Protein AF-A0A254T3F3-F1 (afdb_monomer_lite)

Radius of gyration: 30.44 Å; chains: 1; bounding box: 65×55×84 Å

Structure (mmCIF, N/CA/C/O backbone):
data_AF-A0A254T3F3-F1
#
_entry.id   AF-A0A254T3F3-F1
#
loop_
_atom_site.group_PDB
_atom_site.id
_atom_site.type_symbol
_atom_site.label_atom_id
_atom_site.label_alt_id
_atom_site.label_comp_id
_atom_site.label_asym_id
_atom_site.label_entity_id
_atom_site.label_seq_id
_atom_site.pdbx_PDB_ins_code
_atom_site.Cartn_x
_atom_site.Cartn_y
_atom_site.Cartn_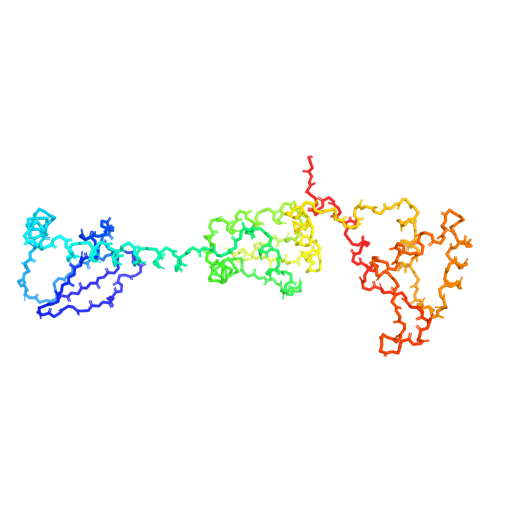z
_atom_site.occupancy
_atom_site.B_iso_or_equiv
_atom_site.auth_seq_id
_atom_site.auth_comp_id
_atom_site.auth_asym_id
_atom_site.auth_atom_id
_atom_site.pdbx_PDB_model_num
ATOM 1 N N . MET A 1 1 ? -20.650 -6.042 45.277 1.00 60.31 1 MET A N 1
ATOM 2 C CA . MET A 1 1 ? -21.397 -5.973 43.997 1.00 60.31 1 MET A CA 1
ATOM 3 C C . MET A 1 1 ? -20.461 -6.358 42.860 1.00 60.31 1 MET A C 1
ATOM 5 O O . MET A 1 1 ? -19.252 -6.240 43.039 1.00 60.31 1 MET A O 1
ATOM 9 N N . ILE A 1 2 ? -20.975 -6.846 41.736 1.00 65.94 2 ILE A N 1
ATOM 10 C CA . ILE A 1 2 ? -20.180 -7.291 40.587 1.00 65.94 2 ILE A CA 1
ATOM 11 C C . ILE A 1 2 ? -20.700 -6.617 39.316 1.00 65.94 2 ILE A C 1
ATOM 13 O O . ILE A 1 2 ? -21.910 -6.600 39.094 1.00 65.94 2 ILE A O 1
ATOM 17 N N . ALA A 1 3 ? -19.793 -6.103 38.486 1.00 62.38 3 ALA A N 1
ATOM 18 C CA . ALA A 1 3 ? -20.101 -5.579 37.161 1.00 62.38 3 ALA A CA 1
ATOM 19 C C . ALA A 1 3 ? -19.763 -6.608 36.071 1.00 62.38 3 ALA A C 1
ATOM 21 O O . ALA A 1 3 ? -18.679 -7.202 36.086 1.00 62.38 3 ALA A O 1
ATOM 22 N N . ARG A 1 4 ? -20.690 -6.818 35.135 1.00 62.22 4 ARG A N 1
ATOM 23 C CA . ARG A 1 4 ? -20.554 -7.729 33.988 1.00 62.22 4 ARG A CA 1
ATOM 24 C C . ARG A 1 4 ? -20.664 -6.960 32.677 1.00 62.22 4 ARG A C 1
ATOM 26 O O . ARG A 1 4 ? -21.336 -5.933 32.626 1.00 62.22 4 ARG A O 1
ATOM 33 N N . GLU A 1 5 ? -20.026 -7.445 31.617 1.00 55.41 5 GLU A N 1
ATOM 34 C CA . GLU A 1 5 ? -20.263 -6.910 30.271 1.00 55.41 5 GLU A CA 1
ATOM 35 C C . GLU A 1 5 ? -21.695 -7.215 29.808 1.00 55.41 5 GLU A C 1
ATOM 37 O O . GLU A 1 5 ? -22.232 -8.297 30.058 1.00 55.41 5 GLU A O 1
ATOM 42 N N . VAL A 1 6 ? -22.309 -6.254 29.114 1.00 57.75 6 VAL A N 1
ATOM 43 C CA . VAL A 1 6 ? -23.671 -6.382 28.563 1.00 57.75 6 VAL A CA 1
ATOM 44 C C . VAL A 1 6 ? -23.706 -7.348 27.367 1.00 57.75 6 VAL A C 1
ATOM 46 O O . VAL A 1 6 ? -24.753 -7.897 27.038 1.00 57.75 6 VAL A O 1
ATOM 49 N N . THR A 1 7 ? -22.557 -7.599 26.729 1.00 49.69 7 THR A N 1
ATOM 50 C CA . THR A 1 7 ? -22.423 -8.558 25.623 1.00 49.69 7 THR A CA 1
ATOM 51 C C . THR A 1 7 ? -21.757 -9.854 26.102 1.00 49.69 7 THR A C 1
ATOM 53 O O . THR A 1 7 ? -20.835 -9.801 26.914 1.00 49.69 7 THR A O 1
ATOM 56 N N . PRO A 1 8 ? -22.226 -11.034 25.653 1.00 44.38 8 PRO A N 1
ATOM 57 C CA . PRO A 1 8 ? -21.634 -12.309 26.039 1.00 44.38 8 PRO A CA 1
ATOM 58 C C . PRO A 1 8 ? -20.203 -12.446 25.483 1.00 44.38 8 PRO A C 1
ATOM 60 O O . PRO A 1 8 ? -19.942 -11.986 24.370 1.00 44.38 8 PRO A O 1
ATOM 63 N N . PRO A 1 9 ? -19.283 -13.124 26.194 1.00 49.44 9 PRO A N 1
ATOM 64 C CA . PRO A 1 9 ? -19.490 -13.890 27.419 1.00 49.44 9 PRO A CA 1
ATOM 65 C C . PRO A 1 9 ? -19.481 -12.944 28.623 1.00 49.44 9 PRO A C 1
ATOM 67 O O . PRO A 1 9 ? -18.512 -12.218 28.788 1.00 49.44 9 PRO A O 1
ATOM 70 N N . HIS A 1 10 ? -20.535 -12.950 29.450 1.00 63.22 10 HIS A N 1
ATOM 71 C CA . HIS A 1 10 ? -20.742 -12.048 30.599 1.00 63.22 10 HIS A CA 1
ATOM 72 C C . HIS A 1 10 ? -19.657 -12.194 31.683 1.00 63.22 10 HIS A C 1
ATOM 74 O O . HIS A 1 10 ? -19.899 -12.688 32.788 1.00 63.22 10 HIS A O 1
ATOM 80 N N . SER A 1 11 ? -18.436 -11.800 31.349 1.00 69.69 11 SER A N 1
ATOM 81 C CA . SER A 1 11 ? -17.268 -11.900 32.194 1.00 69.69 11 SER A CA 1
ATOM 82 C C . SER A 1 11 ? -17.378 -10.858 33.297 1.00 69.69 11 SER A C 1
ATOM 84 O O . SER A 1 11 ? -17.890 -9.750 33.107 1.00 69.69 11 SER A O 1
ATOM 86 N N . VAL A 1 12 ? -16.961 -11.247 34.498 1.00 69.69 12 VAL A N 1
ATOM 87 C CA . VAL A 1 12 ? -16.885 -10.325 35.625 1.00 69.69 12 VAL A CA 1
ATOM 88 C C . VAL A 1 12 ? -15.704 -9.397 35.380 1.00 69.69 12 VAL A C 1
ATOM 90 O O . VAL A 1 12 ? -14.559 -9.834 35.447 1.00 69.69 12 VAL A O 1
ATOM 93 N N . VAL A 1 13 ? -15.989 -8.125 35.103 1.00 70.25 13 VAL A N 1
ATOM 94 C CA . VAL A 1 13 ? -14.955 -7.135 34.771 1.00 70.25 13 VAL A CA 1
ATOM 95 C C . VAL A 1 13 ? -14.326 -6.575 36.043 1.00 70.25 13 VAL A C 1
ATOM 97 O O . VAL A 1 13 ? -13.111 -6.421 36.125 1.00 70.25 13 VAL A O 1
ATOM 100 N N . PHE A 1 14 ? -15.140 -6.285 37.063 1.00 77.56 14 PHE A N 1
ATOM 101 C CA . PHE A 1 14 ? -14.657 -5.794 38.354 1.00 77.56 14 PHE A CA 1
ATOM 102 C C . PHE A 1 14 ? -15.658 -6.034 39.494 1.00 77.56 14 PHE A C 1
ATOM 104 O O . PHE A 1 14 ? -16.870 -6.160 39.294 1.00 77.56 14 PHE A O 1
ATOM 111 N N . THR A 1 15 ? -15.133 -6.084 40.720 1.00 82.00 15 THR A N 1
ATOM 112 C CA . THR A 1 15 ? -15.902 -6.212 41.966 1.00 82.00 15 THR A CA 1
ATOM 113 C C . THR A 1 15 ? -15.888 -4.900 42.738 1.00 82.00 15 THR A C 1
ATOM 115 O O . THR A 1 15 ? -14.813 -4.375 43.010 1.00 82.00 15 THR A O 1
ATOM 118 N N . MET A 1 16 ? -17.060 -4.421 43.148 1.00 83.38 16 MET A N 1
ATOM 119 C CA . MET A 1 16 ? -17.214 -3.174 43.901 1.00 83.38 16 MET A CA 1
ATOM 120 C C . MET A 1 16 ? -17.305 -3.427 45.408 1.00 83.38 16 MET A C 1
ATOM 122 O O . MET A 1 16 ? -18.016 -4.347 45.850 1.00 83.38 16 MET A O 1
ATOM 126 N N . ARG A 1 17 ? -16.639 -2.564 46.174 1.00 86.19 17 ARG A N 1
ATOM 127 C CA . ARG A 1 17 ? -16.590 -2.499 47.639 1.00 86.19 17 ARG A CA 1
ATOM 128 C C . ARG A 1 17 ? -17.397 -1.298 48.166 1.00 86.19 17 ARG A C 1
ATOM 130 O O . ARG A 1 17 ? -17.736 -0.396 47.400 1.00 86.19 17 ARG A O 1
ATOM 137 N N . PRO A 1 18 ? -17.743 -1.272 49.468 1.00 84.75 18 PRO A N 1
ATOM 138 C CA . PRO A 1 18 ? -18.375 -0.103 50.076 1.00 84.75 18 PRO A CA 1
ATOM 139 C C . PRO A 1 18 ? -17.527 1.161 49.873 1.00 84.75 18 PRO A C 1
ATOM 141 O O . PRO A 1 18 ? -16.336 1.148 50.169 1.00 84.75 18 PRO A O 1
ATOM 144 N N . GLY A 1 19 ? -18.150 2.235 49.380 1.00 83.50 19 GLY A N 1
ATOM 145 C CA . GLY A 1 19 ? -17.484 3.503 49.051 1.00 83.50 19 GLY A CA 1
ATOM 146 C C . GLY A 1 19 ? -17.137 3.678 47.568 1.00 83.50 19 GLY A C 1
ATOM 147 O O . GLY A 1 19 ? -16.876 4.802 47.147 1.00 83.50 19 GLY A O 1
ATOM 148 N N . ASP A 1 20 ? -17.197 2.613 46.765 1.00 83.88 20 ASP A N 1
ATOM 149 C CA . ASP A 1 20 ? -16.928 2.711 45.330 1.00 83.88 20 ASP A CA 1
ATOM 150 C C . ASP A 1 20 ? -18.069 3.429 44.596 1.00 83.88 20 ASP A C 1
ATOM 152 O O . ASP A 1 20 ? -19.248 3.099 44.749 1.00 83.88 20 ASP A O 1
ATOM 156 N N . LEU A 1 21 ? -17.700 4.386 43.745 1.00 84.25 21 LEU A N 1
ATOM 157 C CA . LEU A 1 21 ? -18.615 5.082 42.845 1.00 84.25 21 LEU A CA 1
ATOM 158 C C . LEU A 1 21 ? -18.584 4.426 41.468 1.00 84.25 21 LEU A C 1
ATOM 160 O O . LEU A 1 21 ? -17.516 4.175 40.910 1.00 84.25 21 LEU A O 1
ATOM 164 N N . VAL A 1 22 ? -19.757 4.190 40.887 1.00 82.25 22 VAL A N 1
ATOM 165 C CA . VAL A 1 22 ? -19.887 3.565 39.569 1.00 82.25 22 VAL A CA 1
ATOM 166 C C . VAL A 1 22 ? -20.862 4.347 38.708 1.00 82.25 22 VAL A C 1
ATOM 168 O O . VAL A 1 22 ? -21.846 4.886 39.198 1.00 82.25 22 VAL A O 1
ATOM 171 N N . GLY A 1 23 ? -20.549 4.446 37.414 1.00 76.44 23 GLY A N 1
ATOM 172 C CA . GLY A 1 23 ? -21.351 5.214 36.460 1.00 76.44 23 GLY A CA 1
ATOM 173 C C . GLY A 1 23 ? -21.065 6.715 36.459 1.00 76.44 23 GLY A C 1
ATOM 174 O O . GLY A 1 23 ? -21.774 7.454 35.793 1.00 76.44 23 GLY A O 1
ATOM 175 N N . VAL A 1 24 ? -19.999 7.174 37.125 1.00 79.06 24 VAL A N 1
ATOM 176 C CA . VAL A 1 24 ? -19.633 8.602 37.181 1.00 79.06 24 VAL A CA 1
ATOM 177 C C . VAL A 1 24 ? -19.431 9.198 35.783 1.00 79.06 24 VAL A C 1
ATOM 179 O O . VAL A 1 24 ? -19.925 10.283 35.503 1.00 79.06 24 VAL A O 1
ATOM 182 N N . ALA A 1 25 ? -18.766 8.468 34.881 1.00 72.31 25 ALA A N 1
ATOM 183 C CA . ALA A 1 25 ? -18.598 8.897 33.490 1.00 72.31 25 ALA A CA 1
ATOM 184 C C . ALA A 1 25 ? -19.921 8.885 32.704 1.00 72.31 25 ALA A C 1
ATOM 186 O O . ALA A 1 25 ? -20.152 9.772 31.891 1.00 72.31 25 ALA A O 1
ATOM 187 N N . ALA A 1 26 ? -20.813 7.926 32.976 1.00 75.56 26 ALA A N 1
ATOM 188 C CA . ALA A 1 26 ? -22.134 7.898 32.351 1.00 75.56 26 ALA A CA 1
ATOM 189 C C . ALA A 1 26 ? -22.965 9.123 32.759 1.00 75.56 26 ALA A C 1
ATOM 191 O O . ALA A 1 26 ? -23.618 9.735 31.922 1.00 75.56 26 ALA A O 1
ATOM 192 N N . LEU A 1 27 ? -22.857 9.527 34.026 1.00 76.62 27 LEU A N 1
ATOM 193 C CA . LEU A 1 27 ? -23.575 10.666 34.585 1.00 76.62 27 LEU A CA 1
ATOM 194 C C . LEU A 1 27 ? -22.984 12.017 34.133 1.00 76.62 27 LEU A C 1
ATOM 196 O O . LEU A 1 27 ? -23.722 12.902 33.714 1.00 76.62 27 LEU A O 1
ATOM 200 N N . LEU A 1 28 ? -21.655 12.186 34.182 1.00 74.94 28 LEU A N 1
ATOM 201 C CA . LEU A 1 28 ? -20.983 13.449 33.829 1.00 74.94 28 LEU A CA 1
ATOM 202 C C . LEU A 1 28 ? -20.830 13.665 32.321 1.00 74.94 28 LEU A C 1
ATOM 204 O O . LEU A 1 28 ? -20.921 14.798 31.852 1.00 74.94 28 LEU A O 1
ATOM 208 N N . GLU A 1 29 ? -20.566 12.599 31.567 1.00 71.56 29 GLU A N 1
ATOM 209 C CA . GLU A 1 29 ? -20.220 12.672 30.1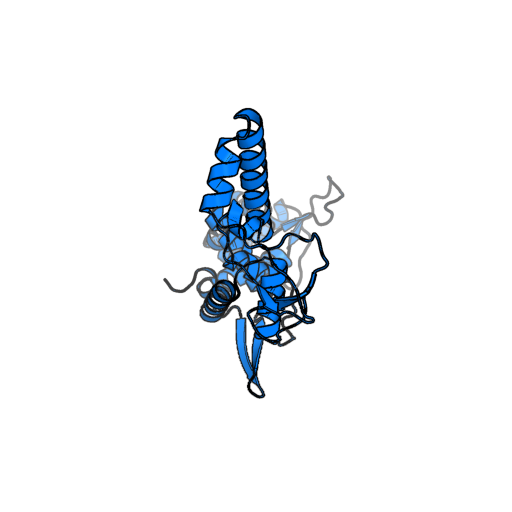40 1.00 71.56 29 GLU A CA 1
ATOM 210 C C . GLU A 1 29 ? -21.384 12.240 29.236 1.00 71.56 29 GLU A C 1
ATOM 212 O O . GLU A 1 29 ? -21.242 12.247 28.014 1.00 71.56 29 GLU A O 1
ATOM 217 N N . ARG A 1 30 ? -22.537 11.878 29.827 1.00 71.31 30 ARG A N 1
ATOM 218 C CA . ARG A 1 30 ? -23.717 11.319 29.140 1.00 71.31 30 ARG A CA 1
ATOM 219 C C . ARG A 1 30 ? -23.379 10.102 28.271 1.00 71.31 30 ARG A C 1
ATOM 221 O O . ARG A 1 30 ? -23.981 9.875 27.223 1.00 71.31 30 ARG A O 1
ATOM 228 N N . GLU A 1 31 ? -22.388 9.321 28.695 1.00 71.25 31 GLU A N 1
ATOM 229 C CA . GLU A 1 31 ? -22.042 8.059 28.046 1.00 71.25 31 GLU A CA 1
ATOM 230 C C . GLU A 1 31 ? -23.046 6.961 28.450 1.00 71.25 31 GLU A C 1
ATOM 232 O O . GLU A 1 31 ? -23.437 6.883 29.616 1.00 71.25 31 GLU A O 1
ATOM 237 N N . PRO A 1 32 ? -23.446 6.059 27.536 1.00 74.75 32 PRO A N 1
ATOM 238 C CA . PRO A 1 32 ? -24.265 4.913 27.909 1.00 74.75 32 PRO A CA 1
ATOM 239 C C . PRO A 1 32 ? -23.509 4.026 28.904 1.00 74.75 32 PRO A C 1
ATOM 241 O O . PRO A 1 32 ? -22.324 3.723 28.723 1.00 74.75 32 PRO A O 1
ATOM 244 N N . PHE A 1 33 ? -24.196 3.595 29.961 1.00 78.00 33 PHE A N 1
ATOM 245 C CA . PHE A 1 33 ? -23.608 2.726 30.973 1.00 78.00 33 PHE A CA 1
ATOM 246 C C . PHE A 1 33 ? -23.333 1.334 30.380 1.00 78.00 33 PHE A C 1
ATOM 248 O O . PHE A 1 33 ? -24.237 0.660 29.895 1.00 78.00 33 PHE A O 1
ATOM 255 N N . LYS A 1 34 ? -22.060 0.923 30.373 1.00 71.69 34 LYS A N 1
ATOM 256 C CA . LYS A 1 34 ? -21.562 -0.228 29.590 1.00 71.69 34 LYS A CA 1
ATOM 257 C C . LYS A 1 34 ? -21.656 -1.581 30.293 1.00 71.69 34 LYS A C 1
ATOM 259 O O . LYS A 1 34 ? -21.296 -2.593 29.697 1.00 71.69 34 LYS A O 1
ATOM 264 N N . TYR A 1 35 ? -22.070 -1.595 31.554 1.00 79.69 35 TYR A N 1
ATOM 265 C CA . TYR A 1 35 ? -22.010 -2.778 32.402 1.00 79.69 35 TYR A CA 1
ATOM 266 C C . TYR A 1 35 ? -23.379 -3.105 32.981 1.00 79.69 35 TYR A C 1
ATOM 268 O O . TYR A 1 35 ? -24.199 -2.223 33.209 1.00 79.69 35 TYR A O 1
ATOM 276 N N . GLU A 1 36 ? -23.604 -4.374 33.273 1.00 80.69 36 GLU A N 1
ATOM 277 C CA . GLU A 1 36 ? -24.722 -4.822 34.090 1.00 80.69 36 GLU A CA 1
ATOM 278 C C . GLU A 1 36 ? -24.239 -5.002 35.533 1.00 80.69 36 GLU A C 1
ATOM 280 O O . GLU A 1 36 ? -23.215 -5.647 35.783 1.00 80.69 36 GLU A O 1
ATOM 285 N N . LEU A 1 37 ? -24.949 -4.410 36.496 1.00 82.56 37 LEU A N 1
ATOM 286 C CA . LEU A 1 37 ? -24.605 -4.504 37.915 1.00 82.56 37 LEU A CA 1
ATOM 287 C C . LEU A 1 37 ? -25.441 -5.587 38.586 1.00 82.56 37 LEU A C 1
ATOM 289 O O . LEU A 1 37 ? -26.666 -5.542 38.572 1.00 82.56 37 LEU A O 1
ATOM 293 N N . SER A 1 38 ? -24.765 -6.535 39.228 1.00 81.56 38 SER A N 1
ATOM 294 C CA . SER A 1 38 ? -25.396 -7.606 39.996 1.00 81.56 38 SER A CA 1
ATOM 295 C C . SER A 1 38 ? -24.900 -7.599 41.441 1.00 81.56 38 SER A C 1
ATOM 297 O O . SER A 1 38 ? -23.700 -7.500 41.728 1.00 81.56 38 SER A O 1
ATOM 299 N N . ALA A 1 39 ? -25.826 -7.685 42.393 1.00 82.62 39 ALA A N 1
ATOM 300 C CA . ALA A 1 39 ? -25.481 -7.821 43.801 1.00 82.62 39 ALA A CA 1
ATOM 301 C C . ALA A 1 39 ? -25.048 -9.268 44.078 1.00 82.62 39 ALA A C 1
ATOM 303 O O . ALA A 1 39 ? -25.826 -10.201 43.926 1.00 82.62 39 ALA A O 1
ATOM 304 N N . SER A 1 40 ? -23.791 -9.463 44.479 1.00 83.19 40 SER A N 1
ATOM 305 C CA . SER A 1 40 ? -23.271 -10.778 44.881 1.00 83.19 40 SER A CA 1
ATOM 306 C C . SER A 1 40 ? -23.556 -11.134 46.341 1.00 83.19 40 SER A C 1
ATOM 308 O O . SER A 1 40 ? -23.379 -12.279 46.740 1.00 83.19 40 SER A O 1
ATOM 310 N N . LYS A 1 41 ? -23.934 -10.137 47.141 1.00 84.31 41 LYS A N 1
ATOM 311 C CA . LYS A 1 41 ? -24.304 -10.211 48.557 1.00 84.31 41 LYS A CA 1
ATOM 312 C C . LYS A 1 41 ? -25.331 -9.114 48.821 1.00 84.31 41 LYS A C 1
ATOM 314 O O . LYS A 1 41 ? -25.342 -8.128 48.074 1.00 84.31 41 LYS A O 1
ATOM 319 N N . ASP A 1 42 ? -26.096 -9.232 49.900 1.00 86.31 42 ASP A N 1
ATOM 320 C CA . ASP A 1 42 ? -26.978 -8.157 50.362 1.00 86.31 42 ASP A CA 1
ATOM 321 C C . ASP A 1 42 ? -26.194 -6.846 50.463 1.00 86.31 42 ASP A C 1
ATOM 323 O O . ASP A 1 42 ? -25.158 -6.753 51.124 1.00 86.31 42 ASP A O 1
ATOM 327 N N . SER A 1 43 ? -26.638 -5.853 49.696 1.00 84.75 43 SER A N 1
ATOM 328 C CA . SER A 1 43 ? -25.917 -4.602 49.472 1.00 84.75 43 SER A CA 1
ATOM 329 C C . SER A 1 43 ? -26.897 -3.439 49.517 1.00 84.75 43 SER A C 1
ATOM 331 O O . SER A 1 43 ? -27.973 -3.506 48.929 1.00 84.75 43 SER A O 1
ATOM 333 N N . LYS A 1 44 ? -26.500 -2.343 50.170 1.00 86.19 44 LYS A N 1
ATOM 334 C CA . LYS A 1 44 ? -27.233 -1.075 50.141 1.00 86.19 44 LYS A CA 1
ATOM 335 C C . LYS A 1 44 ? -26.599 -0.157 49.101 1.00 86.19 44 LYS A C 1
ATOM 337 O O . LYS A 1 44 ? -25.388 0.052 49.128 1.00 86.19 44 LYS A O 1
ATOM 342 N N . ILE A 1 45 ? -27.413 0.367 48.191 1.00 85.00 45 ILE A N 1
ATOM 343 C CA . ILE A 1 45 ? -26.969 1.223 47.087 1.00 85.00 45 ILE A CA 1
ATOM 344 C C . ILE A 1 45 ? -27.618 2.594 47.259 1.00 85.00 45 ILE A C 1
ATOM 346 O O . ILE A 1 45 ? -28.824 2.682 47.485 1.00 85.00 45 ILE A O 1
ATOM 350 N N . THR A 1 46 ? -26.819 3.653 47.144 1.00 85.94 46 THR A N 1
ATOM 351 C CA . THR A 1 46 ? -27.318 5.028 47.059 1.00 85.94 46 THR A CA 1
ATOM 352 C C . THR A 1 46 ? -27.267 5.453 45.602 1.00 85.94 46 THR A C 1
ATOM 354 O O . THR A 1 46 ? -26.189 5.504 45.012 1.00 85.94 46 THR A O 1
ATOM 357 N N . LEU A 1 47 ? -28.430 5.725 45.013 1.00 84.19 47 LEU A N 1
ATOM 358 C CA . LEU A 1 47 ? -28.530 6.154 43.624 1.00 84.19 47 LEU A CA 1
ATOM 359 C C . LEU A 1 47 ? -28.412 7.678 43.548 1.00 84.19 47 LEU A C 1
ATOM 361 O O . LEU A 1 47 ? -29.183 8.394 44.184 1.00 84.19 47 LEU A O 1
ATOM 365 N N . VAL A 1 48 ? -27.448 8.163 42.769 1.00 83.31 48 VAL A N 1
ATOM 366 C CA . VAL A 1 48 ? -27.291 9.588 42.464 1.00 83.31 48 VAL A CA 1
ATOM 367 C C . VAL A 1 48 ? -27.870 9.827 41.074 1.00 83.31 48 VAL A C 1
ATOM 369 O O . VAL A 1 48 ? -27.347 9.306 40.091 1.00 83.31 48 VAL A O 1
ATOM 372 N N . THR A 1 49 ? -28.974 10.570 41.000 1.00 83.69 49 THR A N 1
ATOM 373 C CA . THR A 1 49 ? -29.620 10.943 39.733 1.00 83.69 49 THR A CA 1
ATOM 374 C C . THR A 1 49 ? -28.938 12.149 39.089 1.00 83.69 49 THR A C 1
ATOM 376 O O . THR A 1 49 ? -28.211 12.896 39.749 1.00 83.69 49 THR A O 1
ATOM 379 N N . GLU A 1 50 ? -29.214 12.375 37.801 1.00 80.44 50 GLU A N 1
ATOM 380 C CA . GLU A 1 50 ? -28.752 13.569 37.079 1.00 80.44 50 GLU A CA 1
ATOM 381 C C . GLU A 1 50 ? -29.209 14.859 37.771 1.00 80.44 50 GLU A C 1
ATOM 383 O O . GLU A 1 50 ? -28.406 15.763 37.980 1.00 80.44 50 GLU A O 1
ATOM 388 N N . GLU A 1 51 ? -30.463 14.910 38.222 1.00 81.75 51 GLU A N 1
ATOM 389 C CA . GLU A 1 51 ? -31.043 16.065 38.919 1.00 81.75 51 GLU A CA 1
ATOM 390 C C . GLU A 1 51 ? -30.309 16.389 40.229 1.00 81.75 51 GLU A C 1
ATOM 392 O O . GLU A 1 51 ? -30.015 17.551 40.523 1.00 81.75 51 GLU A O 1
ATOM 397 N N . CYS A 1 52 ? -29.978 15.353 41.009 1.00 82.19 52 CYS A N 1
ATOM 398 C CA . CYS A 1 52 ? -29.225 15.499 42.250 1.00 82.19 52 CYS A CA 1
ATOM 399 C C . CYS A 1 52 ? -27.811 16.021 41.965 1.00 82.19 52 CYS A C 1
ATOM 401 O O . CYS A 1 52 ? -27.351 16.961 42.614 1.00 82.19 52 CYS A O 1
ATOM 403 N N . MET A 1 53 ? -27.152 15.481 40.938 1.00 81.50 53 MET A N 1
ATOM 404 C CA . MET A 1 53 ? -25.824 15.936 40.539 1.00 81.50 53 MET A CA 1
ATOM 405 C C . MET A 1 53 ? -25.840 17.377 40.016 1.00 81.50 53 MET A C 1
ATOM 407 O O . MET A 1 53 ? -24.984 18.168 40.400 1.00 81.50 53 MET A O 1
ATOM 411 N N . GLU A 1 54 ? -26.813 17.761 39.187 1.00 79.62 54 GLU A N 1
ATOM 412 C CA . GLU A 1 54 ? -26.945 19.141 38.708 1.00 79.62 54 GLU A CA 1
ATOM 413 C C . GLU A 1 54 ? -27.187 20.132 39.851 1.00 79.62 54 GLU A C 1
ATOM 415 O O . GLU A 1 54 ? -26.655 21.245 39.824 1.00 79.62 54 GLU A O 1
ATOM 420 N N . SER A 1 55 ? -27.967 19.741 40.864 1.00 82.44 55 SER A N 1
ATOM 421 C CA . SER A 1 55 ? -28.197 20.555 42.060 1.00 82.44 55 SER A CA 1
ATOM 422 C C . SER A 1 55 ? -26.906 20.792 42.847 1.00 82.44 55 SER A C 1
ATOM 424 O O . SER A 1 55 ? -26.611 21.933 43.209 1.00 82.44 55 SER A O 1
ATOM 426 N N . GLU A 1 56 ? -26.095 19.751 43.044 1.00 80.69 56 GLU A N 1
ATOM 427 C CA . GLU A 1 56 ? -24.811 19.878 43.740 1.00 80.69 56 GLU A CA 1
ATOM 428 C C . GLU A 1 56 ? -23.770 20.635 42.901 1.00 80.69 56 GLU A C 1
ATOM 430 O O . GLU A 1 56 ? -23.041 21.476 43.426 1.00 80.69 56 GLU A O 1
ATOM 435 N N . LEU A 1 57 ? -23.750 20.448 41.577 1.00 77.75 57 LEU A N 1
ATOM 436 C CA . LEU A 1 57 ? -22.873 21.201 40.673 1.00 77.75 57 LEU A CA 1
ATOM 437 C C . LEU A 1 57 ? -23.185 22.707 40.675 1.00 77.75 57 LEU A C 1
ATOM 439 O O . LEU A 1 57 ? -22.263 23.513 40.548 1.00 77.75 57 LEU A O 1
ATOM 443 N N . LYS A 1 58 ? -24.452 23.106 40.862 1.00 80.69 58 LYS A N 1
ATOM 444 C CA . LYS A 1 58 ? -24.857 24.521 40.999 1.00 80.69 58 LYS A CA 1
ATOM 445 C C . LYS A 1 58 ? -24.346 25.173 42.287 1.00 80.69 58 LYS A C 1
ATOM 447 O O . LYS A 1 58 ? -24.252 26.396 42.339 1.00 80.69 58 LYS A O 1
ATOM 452 N N . ARG A 1 59 ? -24.021 24.379 43.312 1.00 84.94 59 ARG A N 1
ATOM 453 C CA . ARG A 1 59 ? -23.455 24.862 44.584 1.00 84.94 59 ARG A CA 1
ATOM 454 C C . ARG A 1 59 ? -21.938 25.031 44.531 1.00 84.94 59 ARG A C 1
ATOM 456 O O . ARG A 1 59 ? -21.370 25.664 45.418 1.00 84.94 59 ARG A O 1
ATOM 463 N N . LEU A 1 60 ? -21.275 24.486 43.510 1.00 84.12 60 LEU A N 1
ATOM 464 C CA . LEU A 1 60 ? -19.832 24.618 43.347 1.00 84.12 60 LEU A CA 1
ATOM 465 C C . LEU A 1 60 ? -19.449 26.014 42.829 1.00 84.12 60 LEU A C 1
ATOM 467 O O . LEU A 1 60 ? -20.146 26.580 41.983 1.00 84.12 60 LEU A O 1
ATOM 471 N N . PRO A 1 61 ? -18.294 26.555 43.252 1.00 89.81 61 PRO A N 1
ATOM 472 C CA . PRO A 1 61 ? -17.729 27.751 42.643 1.00 89.81 61 PRO A CA 1
ATOM 473 C C . PRO A 1 61 ? -17.526 27.583 41.130 1.00 89.81 61 PRO A C 1
ATOM 475 O O . PRO A 1 61 ? -17.045 26.546 40.665 1.00 89.81 61 PRO A O 1
ATOM 478 N N . LEU A 1 62 ? -17.814 28.640 40.361 1.00 83.69 62 LEU A N 1
ATOM 479 C CA . LEU A 1 62 ? -17.739 28.637 38.890 1.00 83.69 62 LEU A CA 1
ATOM 480 C C . LEU A 1 62 ? -16.382 28.158 38.345 1.00 83.69 62 LEU A C 1
ATOM 482 O O . LEU A 1 62 ? -16.338 27.453 37.338 1.00 83.69 62 LEU A O 1
ATOM 486 N N . TRP A 1 63 ? -15.277 28.502 39.014 1.00 85.88 63 TRP A N 1
ATOM 487 C CA . TRP A 1 63 ? -13.932 28.092 38.598 1.00 85.88 63 TRP A CA 1
ATOM 488 C C . TRP A 1 63 ? -13.724 26.571 38.698 1.00 85.88 63 TRP A C 1
ATOM 490 O O . TRP A 1 63 ? -13.091 25.979 37.825 1.00 85.88 63 TRP A O 1
ATOM 500 N N . LEU A 1 64 ? -14.297 25.919 39.715 1.00 81.62 64 LEU A N 1
ATOM 501 C CA . LEU A 1 64 ? -14.184 24.474 39.914 1.00 81.62 64 LEU A CA 1
ATOM 502 C C . LEU A 1 64 ? -15.047 23.721 38.898 1.00 81.62 64 LEU A C 1
ATOM 504 O O . LEU A 1 64 ? -14.595 22.745 38.299 1.00 81.62 64 LEU A O 1
ATOM 508 N N . LEU A 1 65 ? -16.253 24.227 38.632 1.00 83.44 65 LEU A N 1
ATOM 509 C CA . LEU A 1 65 ? -17.119 23.718 37.568 1.00 83.44 65 LEU A CA 1
ATOM 510 C C . LEU A 1 65 ? -16.426 23.795 36.194 1.00 83.44 65 LEU A C 1
ATOM 512 O O . LEU A 1 65 ? -16.482 22.843 35.412 1.00 83.44 65 LEU A O 1
ATOM 516 N N . ALA A 1 66 ? -15.742 24.907 35.906 1.00 82.56 66 ALA A N 1
ATOM 517 C CA . ALA A 1 66 ? -14.985 25.082 34.669 1.00 82.56 66 ALA A CA 1
ATOM 518 C C . ALA A 1 66 ? -13.830 24.071 34.543 1.00 82.56 66 ALA A C 1
ATOM 520 O O . ALA A 1 66 ? -13.643 23.490 33.471 1.00 82.56 66 ALA A O 1
ATOM 521 N N . LEU A 1 67 ? -13.099 23.799 35.632 1.00 85.69 67 LEU A N 1
ATOM 522 C CA . LEU A 1 67 ? -12.042 22.780 35.654 1.00 85.69 67 LEU A CA 1
ATOM 523 C C . LEU A 1 67 ? -12.589 21.369 35.401 1.00 85.69 67 LEU A C 1
ATOM 525 O O . LEU A 1 67 ? -12.043 20.654 34.562 1.00 85.69 67 LEU A O 1
ATOM 529 N N . ILE A 1 68 ? -13.683 20.984 36.068 1.00 83.38 68 ILE A N 1
ATOM 530 C CA . ILE A 1 68 ? -14.315 19.664 35.890 1.00 83.38 68 ILE A CA 1
ATOM 531 C C . ILE A 1 68 ? -14.749 19.470 34.431 1.00 83.38 68 ILE A C 1
ATOM 533 O O . ILE A 1 68 ? -14.442 18.444 33.821 1.00 83.38 68 ILE A O 1
ATOM 537 N N . ARG A 1 69 ? -15.400 20.477 33.834 1.00 81.75 69 ARG A N 1
ATOM 538 C CA . ARG A 1 69 ? -15.816 20.433 32.421 1.00 81.75 69 ARG A CA 1
ATOM 539 C C . ARG A 1 69 ? -14.628 20.349 31.465 1.00 81.75 69 ARG A C 1
ATOM 541 O O . ARG A 1 69 ? -14.673 19.573 30.515 1.00 81.75 69 ARG A O 1
ATOM 548 N N . SER A 1 70 ? -13.563 21.107 31.724 1.00 84.56 70 SER A N 1
ATOM 549 C CA . SER A 1 70 ? -12.332 21.067 30.923 1.00 84.56 70 SER A CA 1
ATOM 550 C C . SER A 1 70 ? -11.670 19.683 30.959 1.00 84.56 70 SER A C 1
ATOM 552 O O . SER A 1 70 ? -11.317 19.127 29.915 1.00 84.56 70 SER A O 1
ATOM 554 N N . LEU A 1 71 ? -11.571 19.078 32.147 1.00 84.44 71 LEU A N 1
ATOM 555 C CA . LEU A 1 71 ? -11.020 17.733 32.325 1.00 84.44 71 LEU A CA 1
ATOM 556 C C . LEU A 1 71 ? -11.869 16.661 31.637 1.00 84.44 71 LEU A C 1
ATOM 558 O O . LEU A 1 71 ? -11.307 15.779 30.986 1.00 84.44 71 LEU A O 1
ATOM 562 N N . SER A 1 72 ? -13.198 16.757 31.721 1.00 82.31 72 SER A N 1
ATOM 563 C CA . SER A 1 72 ? -14.099 15.836 31.022 1.00 82.31 72 SER A CA 1
ATOM 564 C C . SER A 1 72 ? -13.977 15.971 29.501 1.00 82.31 72 SER A C 1
ATOM 566 O O . SER A 1 72 ? -13.744 14.980 28.811 1.00 82.31 72 SER A O 1
ATOM 568 N N . ALA A 1 73 ? -13.993 17.196 28.962 1.00 82.44 73 ALA A N 1
ATOM 569 C CA . ALA A 1 73 ? -13.823 17.425 27.526 1.00 82.44 73 ALA A CA 1
ATOM 570 C C . ALA A 1 73 ? -12.484 16.868 27.008 1.00 82.44 73 ALA A C 1
ATOM 572 O O . ALA A 1 73 ? -12.438 16.198 25.973 1.00 82.44 73 ALA A O 1
ATOM 573 N N . LYS A 1 74 ? -11.394 17.084 27.757 1.00 83.69 74 LYS A N 1
ATOM 574 C CA . LYS A 1 74 ? -10.072 16.537 27.427 1.00 83.69 74 LYS A CA 1
ATOM 575 C C . LYS A 1 74 ? -10.053 15.009 27.493 1.00 83.69 74 LYS A C 1
ATOM 577 O O . LYS A 1 74 ? -9.499 14.372 26.601 1.00 83.69 74 LYS A O 1
ATOM 582 N N . THR A 1 75 ? -10.678 14.419 28.509 1.00 83.69 75 THR A N 1
ATOM 583 C CA . THR A 1 75 ? -10.807 12.959 28.647 1.00 83.69 75 THR A CA 1
ATOM 584 C C . THR A 1 75 ? -11.577 12.360 27.477 1.00 83.69 75 THR A C 1
ATOM 586 O O . THR A 1 75 ? -11.138 11.374 26.890 1.00 83.69 75 THR A O 1
ATOM 589 N N . HIS A 1 76 ? -12.673 12.991 27.068 1.00 79.19 76 HIS A N 1
ATOM 590 C CA . HIS A 1 76 ? -13.470 12.561 25.927 1.00 79.19 76 HIS A CA 1
ATOM 591 C C . HIS A 1 76 ? -12.696 12.653 24.598 1.00 79.19 76 HIS A C 1
ATOM 593 O O . HIS A 1 76 ? -12.745 11.721 23.796 1.00 79.19 76 HIS A O 1
ATOM 599 N N . LEU A 1 77 ? -11.904 13.711 24.383 1.00 81.94 77 LEU A N 1
ATOM 600 C CA . LEU A 1 77 ? -10.999 13.798 23.228 1.00 81.94 77 LEU A CA 1
ATOM 601 C C . LEU A 1 77 ? -9.938 12.690 23.240 1.00 81.94 77 LEU A C 1
ATOM 603 O O . LEU A 1 77 ? -9.688 12.075 22.207 1.00 81.94 77 LEU A O 1
ATOM 607 N N . LEU A 1 78 ? -9.348 12.390 24.401 1.00 83.12 78 LEU A N 1
ATOM 608 C CA . LEU A 1 78 ? -8.373 11.304 24.542 1.00 83.12 78 LEU A CA 1
ATOM 609 C C . LEU A 1 78 ? -9.004 9.929 24.285 1.00 83.12 78 LEU A C 1
ATOM 611 O O . LEU A 1 78 ? -8.402 9.106 23.598 1.00 83.12 78 LEU A O 1
ATOM 615 N N . LYS A 1 79 ? -10.226 9.690 24.778 1.00 79.31 79 LYS A N 1
ATOM 616 C CA . LYS A 1 79 ? -10.998 8.469 24.501 1.00 79.31 79 LYS A CA 1
ATOM 617 C C . LYS A 1 79 ? -11.293 8.319 23.007 1.00 79.31 79 LYS A C 1
ATOM 619 O O . LYS A 1 79 ? -11.103 7.235 22.463 1.00 79.31 79 LYS A O 1
ATOM 624 N N . ARG A 1 80 ? -11.710 9.397 22.332 1.00 78.75 80 ARG A N 1
ATOM 625 C CA . ARG A 1 80 ? -11.929 9.392 20.876 1.00 78.75 80 ARG A CA 1
ATOM 626 C C . ARG A 1 80 ? -10.638 9.118 20.119 1.00 78.75 80 ARG A C 1
ATOM 628 O O . ARG A 1 80 ? -10.591 8.166 19.353 1.00 78.75 80 ARG A O 1
ATOM 635 N N . ALA A 1 81 ? -9.561 9.837 20.425 1.00 76.00 81 ALA A N 1
ATOM 636 C CA . ALA A 1 81 ? -8.252 9.628 19.804 1.00 76.00 81 ALA A CA 1
ATOM 637 C C . ALA A 1 81 ? -7.674 8.219 20.057 1.00 76.00 81 ALA A C 1
ATOM 639 O O . ALA A 1 81 ? -6.882 7.706 19.261 1.00 76.00 81 ALA A O 1
ATOM 640 N N . ALA A 1 82 ? -8.057 7.569 21.161 1.00 76.44 82 ALA A N 1
ATOM 641 C CA . ALA A 1 82 ? -7.680 6.188 21.440 1.00 76.44 82 ALA A CA 1
ATOM 642 C C . ALA A 1 82 ? -8.370 5.183 20.502 1.00 76.44 82 ALA A C 1
ATOM 644 O O . ALA A 1 82 ? -7.803 4.116 20.261 1.00 76.44 82 ALA A O 1
ATOM 645 N N . ILE A 1 83 ? -9.537 5.518 19.953 1.00 75.88 83 ILE A N 1
ATOM 646 C CA . ILE A 1 83 ? -10.351 4.639 19.099 1.00 75.88 83 ILE A CA 1
ATOM 647 C C . ILE A 1 83 ? -10.241 5.040 17.620 1.00 75.88 83 ILE A C 1
ATOM 649 O O . ILE A 1 83 ? -10.330 4.184 16.747 1.00 75.88 83 ILE A O 1
ATOM 653 N N . GLU A 1 84 ? -10.002 6.317 17.328 1.00 78.44 84 GLU A N 1
ATOM 654 C CA . GLU A 1 84 ? -9.904 6.839 15.967 1.00 78.44 84 GLU A CA 1
ATOM 655 C C . GLU A 1 84 ? -8.719 6.243 15.195 1.00 78.44 84 GLU A C 1
ATOM 657 O O . GLU A 1 84 ? -7.597 6.094 15.701 1.00 78.44 84 GLU A O 1
ATOM 662 N N . THR A 1 85 ? -8.981 5.914 13.929 1.00 80.38 85 THR A N 1
ATOM 663 C CA . THR A 1 85 ? -7.940 5.494 12.997 1.00 80.38 85 THR A CA 1
ATOM 664 C C . THR A 1 85 ? -7.073 6.687 12.603 1.00 80.38 85 THR A C 1
ATOM 666 O O . THR A 1 85 ? -7.561 7.781 12.330 1.00 80.38 85 THR A O 1
ATOM 669 N N . ARG A 1 86 ? -5.756 6.473 12.553 1.00 79.69 86 ARG A N 1
ATOM 670 C CA . ARG A 1 86 ? -4.798 7.469 12.039 1.00 79.69 86 ARG A CA 1
ATOM 671 C C . ARG A 1 86 ? -4.650 7.400 10.518 1.00 79.69 86 ARG A C 1
ATOM 673 O O . ARG A 1 86 ? -3.929 8.203 9.930 1.00 79.69 86 ARG A O 1
ATOM 680 N N . VAL A 1 87 ? -5.292 6.420 9.888 1.00 84.62 87 VAL A N 1
ATOM 681 C CA . VAL A 1 87 ? -5.193 6.155 8.458 1.00 84.62 87 VAL A CA 1
ATOM 682 C C . VAL A 1 87 ? -6.215 7.013 7.720 1.00 84.62 87 VAL A C 1
ATOM 684 O O . VAL A 1 87 ? -7.412 6.894 7.955 1.00 84.62 87 VAL A O 1
ATOM 687 N N . ARG A 1 88 ? -5.746 7.869 6.805 1.00 84.31 88 ARG A N 1
ATOM 688 C CA . ARG A 1 88 ? -6.627 8.700 5.964 1.00 84.31 88 ARG A CA 1
ATOM 689 C C . ARG A 1 88 ? -7.288 7.907 4.836 1.00 84.31 88 ARG A C 1
ATOM 691 O O . ARG A 1 88 ? -8.457 8.124 4.552 1.00 84.31 88 ARG A O 1
ATOM 698 N N . ASN A 1 89 ? -6.540 7.000 4.209 1.00 90.94 89 ASN A N 1
ATOM 699 C CA . ASN A 1 89 ? -7.018 6.163 3.113 1.00 90.94 89 ASN A CA 1
ATOM 700 C C . ASN A 1 89 ? -6.902 4.689 3.496 1.00 90.94 89 ASN A C 1
ATOM 702 O O . ASN A 1 89 ? -5.808 4.118 3.537 1.00 90.94 89 ASN A O 1
ATOM 706 N N . THR A 1 90 ? -8.048 4.099 3.816 1.00 92.50 90 THR A N 1
ATOM 707 C CA . THR A 1 90 ? -8.155 2.735 4.335 1.00 92.50 90 THR A CA 1
ATOM 708 C C . THR A 1 90 ? -7.756 1.702 3.281 1.00 92.50 90 THR A C 1
ATOM 710 O O . THR A 1 90 ? -6.953 0.818 3.577 1.00 92.50 90 THR A O 1
ATOM 713 N N . LEU A 1 91 ? -8.184 1.891 2.027 1.00 94.31 91 LEU A N 1
ATOM 714 C CA . LEU A 1 91 ? -7.854 1.016 0.902 1.00 94.31 91 LEU A CA 1
ATOM 715 C C . LEU A 1 91 ? -6.351 0.987 0.607 1.00 94.31 91 LEU A C 1
ATOM 717 O O . LEU A 1 91 ? -5.774 -0.086 0.429 1.00 94.31 91 LEU A O 1
ATOM 721 N N . LYS A 1 92 ? -5.708 2.160 0.581 1.00 94.75 92 LYS A N 1
ATOM 722 C CA . LYS A 1 92 ? -4.255 2.279 0.395 1.00 94.75 92 LYS A CA 1
ATOM 723 C C . LYS A 1 92 ? -3.496 1.566 1.509 1.00 94.75 92 LYS A C 1
ATOM 725 O O . LYS A 1 92 ? -2.590 0.791 1.229 1.00 94.75 92 LYS A O 1
ATOM 730 N N . SER A 1 93 ? -3.887 1.798 2.763 1.00 94.62 93 SER A N 1
ATOM 731 C CA . SER A 1 93 ? -3.251 1.147 3.911 1.00 94.62 93 SER A CA 1
ATOM 732 C C . SER A 1 93 ? -3.452 -0.366 3.900 1.00 94.62 93 SER A C 1
ATOM 734 O O . SER A 1 93 ? -2.532 -1.097 4.262 1.00 94.62 93 SER A O 1
ATOM 736 N N . LEU A 1 94 ? -4.618 -0.844 3.456 1.00 95.31 94 LEU A N 1
ATOM 737 C CA . LEU A 1 94 ? -4.867 -2.270 3.289 1.00 95.31 94 LEU A CA 1
ATOM 738 C C . LEU A 1 94 ? -3.974 -2.871 2.197 1.00 95.31 94 LEU A C 1
ATOM 740 O O . LEU A 1 94 ? -3.386 -3.930 2.408 1.00 95.31 94 LEU A O 1
ATOM 744 N N . ALA A 1 95 ? -3.848 -2.201 1.050 1.00 95.50 95 ALA A N 1
ATOM 745 C CA . ALA A 1 95 ? -2.975 -2.649 -0.032 1.00 95.50 95 ALA A CA 1
ATOM 746 C C . ALA A 1 95 ? -1.501 -2.690 0.401 1.00 95.50 95 ALA A C 1
ATOM 748 O O . ALA A 1 95 ? -0.824 -3.687 0.153 1.00 95.50 95 ALA A O 1
ATOM 749 N N . GLU A 1 96 ? -1.035 -1.663 1.114 1.00 94.94 96 GLU A N 1
ATOM 750 C CA . GLU A 1 96 ? 0.317 -1.597 1.676 1.00 94.94 96 GLU A CA 1
ATOM 751 C C . GLU A 1 96 ? 0.557 -2.739 2.671 1.00 94.94 96 GLU A C 1
ATOM 753 O O . GLU A 1 96 ? 1.526 -3.485 2.545 1.00 94.94 96 GLU A O 1
ATOM 758 N N . TYR A 1 97 ? -0.380 -2.962 3.596 1.00 95.31 97 TYR A N 1
ATOM 759 C CA . TYR A 1 97 ? -0.324 -4.070 4.549 1.00 95.31 97 TYR A CA 1
ATOM 760 C C . TYR A 1 97 ? -0.236 -5.441 3.858 1.00 95.31 97 TYR A C 1
ATOM 762 O O . TYR A 1 97 ? 0.602 -6.270 4.221 1.00 95.31 97 TYR A O 1
ATOM 770 N N . LEU A 1 98 ? -1.066 -5.682 2.838 1.00 95.25 98 LEU A N 1
ATOM 771 C CA . LEU A 1 98 ? -1.062 -6.939 2.087 1.00 95.25 98 LEU A CA 1
ATOM 772 C C . LEU A 1 98 ? 0.180 -7.093 1.195 1.00 95.25 98 LEU A C 1
ATOM 774 O O . LEU A 1 98 ? 0.601 -8.221 0.957 1.00 95.25 98 LEU A O 1
ATOM 778 N N . SER A 1 99 ? 0.809 -6.000 0.751 1.00 94.88 99 SER A N 1
ATOM 779 C CA . SER A 1 99 ? 2.043 -6.049 -0.055 1.00 94.88 99 SER A CA 1
ATOM 780 C C . SER A 1 99 ? 3.243 -6.644 0.696 1.00 94.88 99 SER A C 1
ATOM 782 O O . SER A 1 99 ? 4.184 -7.131 0.075 1.00 94.88 99 SER A O 1
ATOM 784 N N . HIS A 1 100 ? 3.196 -6.670 2.032 1.00 93.56 100 HIS A N 1
ATOM 785 C CA . HIS A 1 100 ? 4.227 -7.278 2.878 1.00 93.56 100 HIS A CA 1
ATOM 786 C C . HIS A 1 100 ? 3.979 -8.759 3.202 1.00 93.56 100 HIS A C 1
ATOM 788 O O . HIS A 1 100 ? 4.786 -9.388 3.889 1.00 93.56 100 HIS A O 1
ATOM 794 N N . LYS A 1 101 ? 2.861 -9.331 2.750 1.00 92.75 101 LYS A N 1
ATOM 795 C CA . LYS A 1 101 ? 2.513 -10.739 2.975 1.00 92.75 101 LYS A CA 1
ATOM 796 C C . LYS A 1 101 ? 2.932 -11.577 1.754 1.00 92.75 101 LYS A C 1
ATOM 798 O O . LYS A 1 101 ? 2.986 -11.085 0.631 1.00 92.75 101 LYS A O 1
ATOM 803 N N . SER A 1 102 ? 3.232 -12.858 1.977 1.00 91.25 102 SER A N 1
ATOM 804 C CA . SER A 1 102 ? 3.638 -13.781 0.903 1.00 91.25 102 SER A CA 1
ATOM 805 C C . SER A 1 102 ? 2.490 -14.082 -0.072 1.00 91.25 102 SER A C 1
ATOM 807 O O . SER A 1 102 ? 1.346 -14.239 0.352 1.00 91.25 102 SER A O 1
ATOM 809 N N . SER A 1 103 ? 2.794 -14.226 -1.365 1.00 90.81 103 SER A N 1
ATOM 810 C CA . SER A 1 103 ? 1.848 -14.699 -2.392 1.00 90.81 103 SER A CA 1
ATOM 811 C C . SER A 1 103 ? 1.582 -16.201 -2.356 1.00 90.81 103 SER A C 1
ATOM 813 O O . SER A 1 103 ? 0.564 -16.660 -2.880 1.00 90.81 103 SER A O 1
ATOM 815 N N . ASP A 1 104 ? 2.488 -16.979 -1.766 1.00 90.94 104 ASP A N 1
ATOM 816 C CA . ASP A 1 104 ? 2.421 -18.446 -1.798 1.00 90.94 104 ASP A CA 1
ATOM 817 C C . ASP A 1 104 ? 1.498 -19.011 -0.718 1.00 90.94 104 ASP A C 1
ATOM 819 O O . ASP A 1 104 ? 1.055 -20.158 -0.794 1.00 90.94 104 ASP A O 1
ATOM 823 N N . THR A 1 105 ? 1.154 -18.178 0.262 1.00 92.00 105 THR A N 1
ATOM 824 C CA . THR A 1 105 ? 0.315 -18.545 1.395 1.00 92.00 105 THR A CA 1
ATOM 825 C C . THR A 1 105 ? -1.120 -18.079 1.178 1.00 92.00 105 THR A C 1
ATOM 827 O O . THR A 1 105 ? -1.385 -16.957 0.744 1.00 92.00 105 THR A O 1
ATOM 830 N N . GLU A 1 106 ? -2.069 -18.940 1.527 1.00 93.12 106 GLU A N 1
ATOM 831 C CA . GLU A 1 106 ? -3.467 -18.553 1.672 1.00 93.12 106 GLU A CA 1
ATOM 832 C C . GLU A 1 106 ? -3.755 -18.203 3.130 1.00 93.12 106 GLU A C 1
ATOM 834 O O . GLU A 1 106 ? -3.478 -18.981 4.042 1.00 93.12 106 GLU A O 1
ATOM 839 N N . PHE A 1 107 ? -4.343 -17.036 3.352 1.00 93.81 107 PHE A N 1
ATOM 840 C CA . PHE A 1 107 ? -4.615 -16.514 4.684 1.00 93.81 107 PHE A CA 1
ATOM 841 C C . PHE A 1 107 ? -6.101 -16.602 4.998 1.00 93.81 107 PHE A C 1
ATOM 843 O O . PHE A 1 107 ? -6.935 -16.286 4.152 1.00 93.81 107 PHE A O 1
ATOM 850 N N . ASN A 1 108 ? -6.462 -16.970 6.224 1.00 94.62 108 ASN A N 1
ATOM 851 C CA . ASN A 1 108 ? -7.851 -16.895 6.666 1.00 94.62 108 ASN A CA 1
ATOM 852 C C . ASN A 1 108 ? -8.315 -15.424 6.661 1.00 94.62 108 ASN A C 1
ATOM 854 O O . ASN A 1 108 ? -7.743 -14.581 7.354 1.00 94.62 108 ASN A O 1
ATOM 858 N N . LEU A 1 109 ? -9.361 -15.109 5.891 1.00 93.50 109 LEU A N 1
ATOM 859 C CA . LEU A 1 109 ? -9.837 -13.734 5.711 1.00 93.50 109 LEU A CA 1
ATOM 860 C C . LEU A 1 109 ? -10.319 -13.112 7.028 1.00 93.50 109 LEU A C 1
ATOM 862 O O . LEU A 1 109 ? -10.077 -11.933 7.273 1.00 93.50 109 LEU A O 1
ATOM 866 N N . ALA A 1 110 ? -10.975 -13.893 7.891 1.00 92.56 110 ALA A N 1
ATOM 867 C CA . ALA A 1 110 ? -11.466 -13.395 9.175 1.00 92.56 110 ALA A CA 1
ATOM 868 C C . ALA A 1 110 ? -10.312 -13.001 10.112 1.00 92.56 110 ALA A C 1
ATOM 870 O O . ALA A 1 110 ? -10.398 -12.003 10.827 1.00 92.56 110 ALA A O 1
ATOM 871 N N . GLU A 1 111 ? -9.215 -13.760 10.080 1.00 93.25 111 GLU A N 1
ATOM 872 C CA . GLU A 1 111 ? -8.013 -13.463 10.860 1.00 93.25 111 GLU A CA 1
ATOM 873 C C . GLU A 1 111 ? -7.274 -12.246 10.304 1.00 93.25 111 GLU A C 1
ATOM 875 O O . GLU A 1 111 ? -6.903 -11.376 11.089 1.00 93.25 111 GLU A O 1
ATOM 880 N N . LEU A 1 112 ? -7.149 -12.130 8.976 1.00 93.62 112 LEU A N 1
ATOM 881 C CA . LEU A 1 112 ? -6.570 -10.950 8.325 1.00 93.62 112 LEU A CA 1
ATOM 882 C C . LEU A 1 112 ? -7.343 -9.672 8.644 1.00 93.62 112 LEU A C 1
ATOM 884 O O . LEU A 1 112 ? -6.736 -8.663 8.987 1.00 93.62 112 LEU A O 1
ATOM 888 N N . LEU A 1 113 ? -8.675 -9.709 8.551 1.00 93.94 113 LEU A N 1
ATOM 889 C CA . LEU A 1 113 ? -9.521 -8.564 8.895 1.00 93.94 113 LEU A CA 1
ATOM 890 C C . LEU A 1 113 ? -9.322 -8.162 10.356 1.00 93.94 113 LEU A C 1
ATOM 892 O O . LEU A 1 113 ? -9.183 -6.979 10.652 1.00 93.94 113 LEU A O 1
ATOM 896 N N . ARG A 1 114 ? -9.257 -9.140 11.265 1.00 92.62 114 ARG A N 1
ATOM 897 C CA . ARG A 1 114 ? -9.017 -8.884 12.688 1.00 92.62 114 ARG A CA 1
ATOM 898 C C . ARG A 1 114 ? -7.630 -8.287 12.934 1.00 92.62 114 ARG A C 1
ATOM 900 O O . ARG A 1 114 ? -7.526 -7.334 13.698 1.00 92.62 114 ARG A O 1
ATOM 907 N N . GLU A 1 115 ? -6.587 -8.825 12.302 1.00 93.50 115 GLU A N 1
ATOM 908 C CA . GLU A 1 115 ? -5.213 -8.316 12.412 1.00 93.50 115 GLU A CA 1
ATOM 909 C C . GLU A 1 115 ? -5.117 -6.883 11.870 1.00 93.50 115 GLU A C 1
ATOM 911 O O . GLU A 1 115 ? -4.627 -5.989 12.560 1.00 93.50 115 GLU A O 1
ATOM 916 N N . PHE A 1 116 ? -5.663 -6.633 10.679 1.00 93.69 116 PHE A N 1
ATOM 917 C CA . PHE A 1 116 ? -5.667 -5.311 10.058 1.00 93.69 116 PHE A CA 1
ATOM 918 C C . PHE A 1 116 ? -6.444 -4.284 10.889 1.00 93.69 116 PHE A C 1
ATOM 920 O O . PHE A 1 116 ? -5.922 -3.204 11.176 1.00 93.69 116 PHE A O 1
ATOM 927 N N . SER A 1 117 ? -7.658 -4.623 11.335 1.00 91.88 117 SER A N 1
ATOM 928 C CA . SER A 1 117 ? -8.460 -3.764 12.213 1.00 91.88 117 SER A CA 1
ATOM 929 C C . SER A 1 117 ? -7.772 -3.501 13.552 1.00 91.88 117 SER A C 1
ATOM 931 O O . SER A 1 117 ? -7.862 -2.390 14.066 1.00 91.88 117 SER A O 1
ATOM 933 N N . PHE A 1 118 ? -7.045 -4.473 14.109 1.00 90.19 118 PHE A N 1
ATOM 934 C CA . PHE A 1 118 ? -6.277 -4.276 15.340 1.00 90.19 118 PHE A CA 1
ATOM 935 C C . PHE A 1 118 ? -5.127 -3.275 15.149 1.00 90.19 118 PHE A C 1
ATOM 937 O O . PHE A 1 118 ? -4.958 -2.370 15.965 1.00 90.19 118 PHE A O 1
ATOM 944 N N . LEU A 1 119 ? -4.370 -3.395 14.054 1.00 89.81 119 LEU A N 1
ATOM 945 C CA . LEU A 1 119 ? -3.227 -2.522 13.768 1.00 89.81 119 LEU A CA 1
ATOM 946 C C . LEU A 1 119 ? -3.647 -1.088 13.416 1.00 89.81 119 LEU A C 1
ATOM 948 O O . LEU A 1 119 ? -2.990 -0.126 13.811 1.00 89.81 119 LEU A O 1
ATOM 952 N N . THR A 1 120 ? -4.738 -0.938 12.667 1.00 89.44 120 THR A N 1
ATOM 953 C CA . THR A 1 120 ? -5.139 0.351 12.075 1.00 89.44 120 THR A CA 1
ATOM 954 C C . THR A 1 120 ? -6.305 1.027 12.785 1.00 89.44 120 THR A C 1
ATOM 956 O O . THR A 1 120 ? -6.568 2.207 12.533 1.00 89.44 120 THR A O 1
ATOM 959 N N . LYS A 1 121 ? -7.012 0.298 13.659 1.00 89.12 121 LYS A N 1
ATOM 960 C CA . LYS A 1 121 ? -8.284 0.698 14.289 1.00 89.12 121 LYS A CA 1
ATOM 961 C C . LYS A 1 121 ? -9.412 0.979 13.289 1.00 89.12 121 LYS A C 1
ATOM 963 O O . LYS A 1 121 ? -10.420 1.582 13.643 1.00 89.12 121 LYS A O 1
ATOM 968 N N . ILE A 1 122 ? -9.255 0.551 12.036 1.00 90.00 122 ILE A N 1
ATOM 969 C CA . ILE A 1 122 ? -10.307 0.628 11.019 1.00 90.00 122 ILE A CA 1
ATOM 970 C C . ILE A 1 122 ? -11.384 -0.403 11.367 1.00 90.00 122 ILE A C 1
ATOM 972 O O . ILE A 1 122 ? -11.070 -1.538 11.740 1.00 90.00 122 ILE A O 1
ATOM 976 N N . SER A 1 123 ? -12.659 -0.025 11.245 1.00 88.62 123 SER A N 1
ATOM 977 C CA . SER A 1 123 ? -13.761 -0.952 11.505 1.00 88.62 123 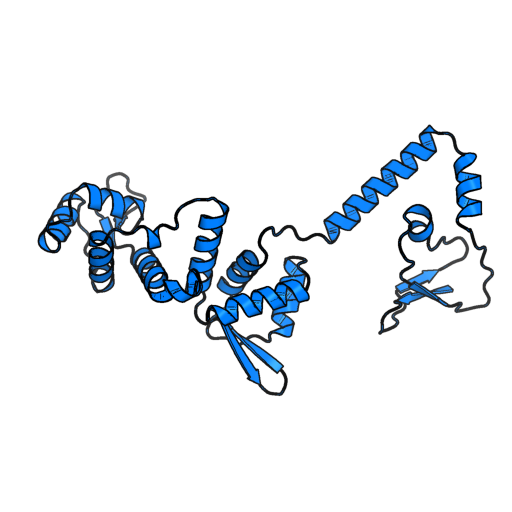SER A CA 1
ATOM 978 C C . SER A 1 123 ? -13.692 -2.159 10.568 1.00 88.62 123 SER A C 1
ATOM 980 O O . SER A 1 123 ? -13.314 -2.053 9.400 1.00 88.62 123 SER A O 1
ATOM 982 N N . THR A 1 124 ? -14.101 -3.324 11.064 1.00 88.44 124 THR A N 1
ATOM 983 C CA . THR A 1 124 ? -14.136 -4.552 10.257 1.00 88.44 124 THR A CA 1
ATOM 984 C C . THR A 1 124 ? -15.029 -4.403 9.025 1.00 88.44 124 THR A C 1
ATOM 986 O O . THR A 1 124 ? -14.717 -4.963 7.980 1.00 88.44 124 THR A O 1
ATOM 989 N N . THR A 1 125 ? -16.098 -3.608 9.119 1.00 89.69 125 THR A N 1
ATOM 990 C CA . THR A 1 125 ? -16.999 -3.292 8.003 1.00 89.69 125 THR A CA 1
ATOM 991 C C . THR A 1 125 ? -16.310 -2.492 6.898 1.00 89.69 125 THR A C 1
ATOM 993 O O . THR A 1 125 ? -16.426 -2.855 5.731 1.00 89.69 125 THR A O 1
ATOM 996 N N . ALA A 1 126 ? -15.548 -1.450 7.246 1.00 90.50 126 ALA A N 1
ATOM 997 C CA . ALA A 1 126 ? -14.798 -0.660 6.270 1.00 90.50 126 ALA A CA 1
ATOM 998 C C . ALA A 1 126 ? -13.690 -1.501 5.620 1.00 90.50 126 ALA A C 1
ATOM 1000 O O . ALA A 1 126 ? -13.575 -1.537 4.398 1.00 90.50 126 ALA A O 1
ATOM 1001 N N . ALA A 1 127 ? -12.954 -2.273 6.427 1.00 92.75 127 ALA A N 1
ATOM 1002 C CA . ALA A 1 127 ? -11.941 -3.189 5.917 1.00 92.75 127 ALA A CA 1
ATOM 1003 C C . ALA A 1 127 ? -12.539 -4.229 4.948 1.00 92.75 127 ALA A C 1
ATOM 1005 O O . ALA A 1 127 ? -11.951 -4.509 3.907 1.00 92.75 127 ALA A O 1
ATOM 1006 N N . GLN A 1 128 ? -13.724 -4.777 5.238 1.00 93.19 128 GLN A N 1
ATOM 1007 C CA . GLN A 1 128 ? -14.416 -5.706 4.335 1.00 93.19 128 GLN A CA 1
ATOM 1008 C C . GLN A 1 128 ? -14.752 -5.081 2.976 1.00 93.19 128 GLN A C 1
ATOM 1010 O O . GLN A 1 128 ? -14.585 -5.748 1.953 1.00 93.19 128 GLN A O 1
ATOM 1015 N N . GLU A 1 129 ? -15.205 -3.827 2.942 1.00 93.62 129 GLU A N 1
ATOM 1016 C CA . GLU A 1 129 ? -15.453 -3.117 1.681 1.00 93.62 129 GLU A CA 1
ATOM 1017 C C . GLU A 1 129 ? -14.156 -2.875 0.897 1.00 93.62 129 GLU A C 1
ATOM 1019 O O . GLU A 1 129 ? -14.117 -3.106 -0.315 1.00 93.62 129 GLU A O 1
ATOM 1024 N N . ASP A 1 130 ? -13.061 -2.535 1.579 1.00 93.94 130 ASP A N 1
ATOM 1025 C CA . ASP A 1 130 ? -11.750 -2.388 0.938 1.00 93.94 130 ASP A CA 1
ATOM 1026 C C . ASP A 1 130 ? -11.239 -3.719 0.361 1.00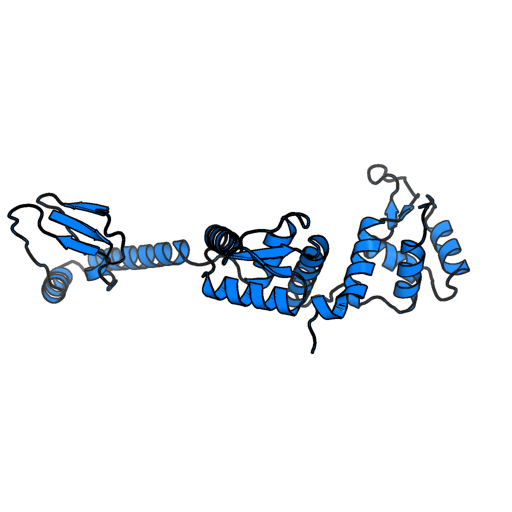 93.94 130 ASP A C 1
ATOM 1028 O O . ASP A 1 130 ? -10.768 -3.768 -0.778 1.00 93.94 130 ASP A O 1
ATOM 1032 N N . PHE A 1 131 ? -11.418 -4.835 1.076 1.00 93.88 131 PHE A N 1
ATOM 1033 C CA . PHE A 1 131 ? -11.123 -6.174 0.552 1.00 93.88 131 PHE A CA 1
ATOM 1034 C C . PHE A 1 131 ? -11.956 -6.494 -0.698 1.00 93.88 131 PHE A C 1
ATOM 1036 O O . PHE A 1 131 ? -11.423 -7.030 -1.672 1.00 93.88 131 PHE A O 1
ATOM 1043 N N . LYS A 1 132 ? -13.249 -6.139 -0.721 1.00 93.38 132 LYS A N 1
ATOM 1044 C CA . LYS A 1 132 ? -14.085 -6.290 -1.927 1.00 93.38 132 LYS A CA 1
ATOM 1045 C C . LYS A 1 132 ? -13.554 -5.439 -3.081 1.00 93.38 132 LYS A C 1
ATOM 1047 O O . LYS A 1 132 ? -13.558 -5.909 -4.217 1.00 93.38 132 LYS A O 1
ATOM 1052 N N . SER A 1 133 ? -13.081 -4.222 -2.813 1.00 93.12 133 SER A N 1
ATOM 1053 C CA . SER A 1 133 ? -12.463 -3.353 -3.824 1.00 93.12 133 SER A CA 1
ATOM 1054 C C . SER A 1 133 ? -11.203 -3.991 -4.426 1.00 93.12 133 SER A C 1
ATOM 1056 O O . SER A 1 133 ? -11.089 -4.097 -5.649 1.00 93.12 133 SER A O 1
ATOM 1058 N N . LEU A 1 134 ? -10.303 -4.522 -3.589 1.00 94.44 134 LEU A N 1
ATOM 1059 C CA . LEU A 1 134 ? -9.105 -5.239 -4.048 1.00 94.44 134 LEU A CA 1
ATOM 1060 C C . LEU A 1 134 ? -9.445 -6.511 -4.841 1.00 94.44 134 LEU A C 1
ATOM 1062 O O . LEU A 1 134 ? -8.765 -6.832 -5.819 1.00 94.44 134 LEU A O 1
ATOM 1066 N N . LEU A 1 135 ? -10.512 -7.219 -4.455 1.00 94.25 135 LEU A N 1
ATOM 1067 C CA . LEU A 1 135 ? -11.004 -8.394 -5.177 1.00 94.25 135 LEU A CA 1
ATOM 1068 C C . LEU A 1 135 ? -11.535 -8.031 -6.570 1.00 94.25 135 LEU A C 1
ATOM 1070 O O . LEU A 1 135 ? -11.186 -8.700 -7.540 1.00 94.25 135 LEU A O 1
ATOM 1074 N N . ARG A 1 136 ? -12.342 -6.964 -6.688 1.00 93.19 136 ARG A N 1
ATOM 1075 C CA . ARG A 1 136 ? -12.866 -6.475 -7.982 1.00 93.19 136 ARG A CA 1
ATOM 1076 C C . ARG A 1 136 ? -11.746 -6.062 -8.936 1.00 93.19 136 ARG A C 1
ATOM 1078 O O . ARG A 1 136 ? -11.871 -6.239 -10.138 1.00 93.19 136 ARG A O 1
ATOM 1085 N N . ARG A 1 137 ? -10.640 -5.550 -8.393 1.00 93.25 137 ARG A N 1
ATOM 1086 C CA . ARG A 1 137 ? -9.419 -5.192 -9.136 1.00 93.25 137 ARG A CA 1
ATOM 1087 C C . ARG A 1 137 ? -8.519 -6.395 -9.446 1.00 93.25 137 ARG A C 1
ATOM 1089 O O . ARG A 1 137 ? -7.445 -6.227 -10.016 1.00 93.25 137 ARG A O 1
ATOM 1096 N N . HIS A 1 138 ? -8.921 -7.605 -9.055 1.00 93.81 138 HIS A N 1
ATOM 1097 C CA . HIS A 1 138 ? -8.142 -8.837 -9.193 1.00 93.81 138 HIS A CA 1
ATOM 1098 C C . HIS A 1 138 ? -6.730 -8.761 -8.576 1.00 93.81 138 HIS A C 1
ATOM 1100 O O . HIS A 1 138 ? -5.811 -9.426 -9.050 1.00 93.81 138 HIS A O 1
ATOM 1106 N N . LEU A 1 139 ? -6.547 -7.958 -7.521 1.00 93.94 139 LEU A N 1
ATOM 1107 C CA . LEU A 1 139 ? -5.282 -7.861 -6.771 1.00 93.94 139 LEU A CA 1
ATOM 1108 C C . LEU A 1 139 ? -5.161 -8.970 -5.716 1.00 93.94 139 LEU A C 1
ATOM 1110 O O . LEU A 1 139 ? -4.068 -9.374 -5.318 1.00 93.94 139 LEU A O 1
ATOM 1114 N N . ILE A 1 140 ? -6.308 -9.499 -5.298 1.00 95.12 140 ILE A N 1
ATOM 1115 C CA . ILE A 1 140 ? -6.439 -10.650 -4.412 1.00 95.12 140 ILE A CA 1
ATOM 1116 C C . ILE A 1 140 ? -7.428 -11.651 -5.011 1.00 95.12 140 ILE A C 1
ATOM 1118 O O . ILE A 1 140 ? -8.262 -11.305 -5.851 1.00 95.12 140 ILE A O 1
ATOM 1122 N N . LYS A 1 141 ? -7.357 -12.897 -4.553 1.00 94.62 141 LYS A N 1
ATOM 1123 C CA . LYS A 1 141 ? -8.319 -13.956 -4.861 1.00 94.62 141 LYS A CA 1
ATOM 1124 C C . LYS A 1 141 ? -8.901 -14.487 -3.565 1.00 94.62 141 LYS A C 1
ATOM 1126 O O . LYS A 1 141 ? -8.165 -14.729 -2.613 1.00 94.62 141 LYS A O 1
ATOM 1131 N N . LEU A 1 142 ? -10.210 -14.699 -3.543 1.00 93.75 142 LEU A N 1
ATOM 1132 C CA . LEU A 1 142 ? -10.873 -15.384 -2.442 1.00 93.75 142 LEU A CA 1
ATOM 1133 C C . LEU A 1 142 ? -11.187 -16.823 -2.850 1.00 93.75 142 LEU A C 1
ATOM 1135 O O . LEU A 1 142 ? -11.615 -17.074 -3.975 1.00 93.75 142 LEU A O 1
ATOM 1139 N N . SER A 1 143 ? -10.980 -17.760 -1.935 1.00 93.44 143 SER A N 1
ATOM 1140 C CA . SER A 1 143 ? -11.403 -19.152 -2.078 1.00 93.44 143 SER A CA 1
ATOM 1141 C C . SER A 1 143 ? -12.133 -19.599 -0.818 1.00 93.44 143 SER A C 1
ATOM 1143 O O . SER A 1 143 ? -11.898 -19.065 0.265 1.00 93.44 143 SER A O 1
ATOM 1145 N N . GLN A 1 144 ? -13.042 -20.560 -0.947 1.00 93.44 144 GLN A N 1
ATOM 1146 C CA . GLN A 1 144 ? -13.746 -21.132 0.193 1.00 93.44 144 GLN A CA 1
ATOM 1147 C C . GLN A 1 144 ? -13.263 -22.564 0.410 1.00 93.44 144 GLN A C 1
ATOM 1149 O O . GLN A 1 144 ? -13.326 -23.387 -0.501 1.00 93.44 144 GLN A O 1
ATOM 1154 N N . LYS A 1 145 ? -12.766 -22.858 1.614 1.00 92.06 145 LYS A N 1
ATOM 1155 C CA . LYS A 1 145 ? -12.288 -24.189 2.011 1.00 92.06 145 LYS A CA 1
ATOM 1156 C C . LYS A 1 145 ? -12.837 -24.513 3.396 1.00 92.06 145 LYS A C 1
ATOM 1158 O O . LYS A 1 145 ? -12.703 -23.708 4.315 1.00 92.06 145 LYS A O 1
ATOM 1163 N N . ASN A 1 146 ? -13.473 -25.675 3.552 1.00 87.56 146 ASN A N 1
ATOM 1164 C CA . ASN A 1 146 ? -14.019 -26.157 4.831 1.00 87.56 146 ASN A CA 1
ATOM 1165 C C . ASN A 1 146 ? -14.911 -25.125 5.558 1.00 87.56 146 ASN A C 1
ATOM 1167 O O . ASN A 1 146 ? -14.766 -24.896 6.756 1.00 87.56 146 ASN A O 1
ATOM 1171 N N . GLY A 1 147 ? -15.790 -24.437 4.819 1.00 88.12 147 GLY A N 1
ATOM 1172 C CA . GLY A 1 147 ? -16.694 -23.420 5.375 1.00 88.12 147 GLY A CA 1
ATOM 1173 C C . GLY A 1 147 ? -16.032 -22.089 5.761 1.00 88.12 147 GLY A C 1
ATOM 1174 O O . GLY A 1 147 ? -16.725 -21.188 6.225 1.00 88.12 147 GLY A O 1
ATOM 1175 N N . ARG A 1 148 ? -14.720 -21.926 5.545 1.00 91.75 148 ARG A N 1
ATOM 1176 C CA . ARG A 1 148 ? -13.975 -20.683 5.798 1.00 91.75 148 ARG A CA 1
ATOM 1177 C C . ARG A 1 148 ? -13.540 -20.025 4.493 1.00 91.75 148 ARG A C 1
ATOM 1179 O O . ARG A 1 148 ? -13.303 -20.704 3.495 1.00 91.75 148 ARG A O 1
ATOM 1186 N N . VAL A 1 149 ? -13.429 -18.699 4.516 1.00 93.56 149 VAL A N 1
ATOM 1187 C CA . VAL A 1 149 ? -12.963 -17.899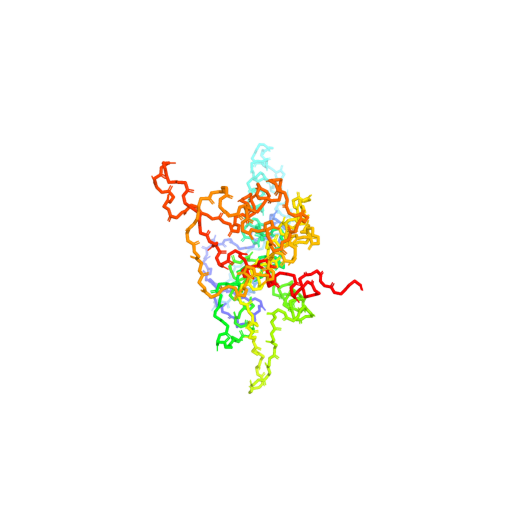 3.376 1.00 93.56 149 VAL A CA 1
ATOM 1188 C C . VAL A 1 149 ? -11.476 -17.611 3.540 1.00 93.56 149 VAL A C 1
ATOM 1190 O O . VAL A 1 149 ? -11.045 -17.092 4.570 1.00 93.56 149 VAL A O 1
ATOM 1193 N N . PHE A 1 150 ? -10.704 -17.927 2.509 1.00 94.69 150 PHE A N 1
ATOM 1194 C CA . PHE A 1 150 ? -9.271 -17.693 2.432 1.00 94.69 150 PHE A CA 1
ATOM 1195 C C . PHE A 1 150 ? -8.960 -16.647 1.366 1.00 94.69 150 PHE A C 1
ATOM 1197 O O . PHE A 1 150 ? -9.533 -16.666 0.279 1.00 94.69 150 PHE A O 1
ATOM 1204 N N . CYS A 1 151 ? -8.042 -15.744 1.683 1.00 94.56 151 CYS A N 1
ATOM 1205 C CA . CYS A 1 151 ? -7.501 -14.735 0.792 1.00 94.56 151 CYS A CA 1
ATOM 1206 C C . CYS A 1 151 ? -6.115 -15.167 0.311 1.00 94.56 151 CYS A C 1
ATOM 1208 O O . CYS A 1 151 ? -5.240 -15.483 1.119 1.00 94.56 151 CYS A O 1
ATOM 1210 N N . LYS A 1 152 ? -5.910 -15.141 -1.003 1.00 95.25 152 LYS A N 1
ATOM 1211 C CA . LYS A 1 152 ? -4.608 -15.282 -1.646 1.00 95.25 152 LYS A CA 1
ATOM 1212 C C . LYS A 1 152 ? -4.234 -13.964 -2.303 1.00 95.25 152 LYS A C 1
ATOM 1214 O O . LYS A 1 152 ? -5.008 -13.421 -3.094 1.00 95.25 152 LYS A O 1
ATOM 1219 N N . ILE A 1 153 ? -3.040 -13.475 -2.010 1.00 95.31 153 ILE A N 1
ATOM 1220 C CA . ILE A 1 153 ? -2.477 -12.311 -2.692 1.00 95.31 153 ILE A CA 1
ATOM 1221 C C . ILE A 1 153 ? -2.003 -12.762 -4.068 1.00 95.31 153 ILE A C 1
ATOM 1223 O O . ILE A 1 153 ? -1.264 -13.739 -4.177 1.00 95.31 153 ILE A O 1
ATOM 1227 N N . VAL A 1 154 ? -2.471 -12.090 -5.124 1.00 92.62 154 VAL A N 1
ATOM 1228 C CA . VAL A 1 154 ? -2.093 -12.455 -6.498 1.00 92.62 154 VAL A CA 1
ATOM 1229 C C . VAL A 1 154 ? -0.623 -12.150 -6.721 1.00 92.62 154 VAL A C 1
ATOM 1231 O O . VAL A 1 154 ? 0.109 -13.002 -7.214 1.00 92.62 154 VAL A O 1
ATOM 1234 N N . ASP A 1 155 ? -0.218 -10.938 -6.351 1.00 93.06 155 ASP A N 1
ATOM 1235 C CA . ASP A 1 155 ? 1.139 -10.457 -6.532 1.00 93.06 155 ASP A CA 1
ATOM 1236 C C . ASP A 1 155 ? 1.425 -9.297 -5.553 1.00 93.06 155 ASP A C 1
ATOM 1238 O O . ASP A 1 155 ? 0.758 -8.258 -5.638 1.00 93.06 155 ASP A O 1
ATOM 1242 N N . PRO A 1 156 ? 2.381 -9.437 -4.614 1.00 94.00 156 PRO A N 1
ATOM 1243 C CA . PRO A 1 156 ? 2.647 -8.416 -3.604 1.00 94.00 156 PRO A CA 1
ATOM 1244 C C . PRO A 1 156 ? 3.221 -7.129 -4.207 1.00 94.00 156 PRO A C 1
ATOM 1246 O O . PRO A 1 156 ? 2.883 -6.030 -3.769 1.00 94.00 156 PRO A O 1
ATOM 1249 N N . GLU A 1 157 ? 4.025 -7.237 -5.267 1.00 93.81 157 GLU A N 1
ATOM 1250 C CA . GLU A 1 157 ? 4.572 -6.068 -5.960 1.00 93.81 157 GLU A CA 1
ATOM 1251 C C . GLU A 1 157 ? 3.467 -5.311 -6.710 1.00 93.81 157 GLU A C 1
ATOM 1253 O O . GLU A 1 157 ? 3.495 -4.085 -6.771 1.00 93.81 157 GLU A O 1
ATOM 1258 N N . LEU A 1 158 ? 2.440 -6.002 -7.218 1.00 94.56 158 LEU A N 1
ATOM 1259 C CA . LEU A 1 158 ? 1.294 -5.325 -7.832 1.00 94.56 158 LEU A CA 1
ATOM 1260 C C . LEU A 1 158 ? 0.484 -4.511 -6.808 1.00 94.56 158 LEU A C 1
ATOM 1262 O O . LEU A 1 158 ? 0.029 -3.411 -7.122 1.00 94.56 158 LEU A O 1
ATOM 1266 N N . LEU A 1 159 ? 0.342 -5.009 -5.575 1.00 95.62 159 LEU A N 1
ATOM 1267 C CA . LEU A 1 159 ? -0.247 -4.242 -4.468 1.00 95.62 159 LEU A CA 1
ATOM 1268 C C . LEU A 1 159 ? 0.614 -3.030 -4.090 1.00 95.62 159 LEU A C 1
ATOM 1270 O O . LEU A 1 159 ? 0.072 -1.959 -3.806 1.00 95.62 159 LEU A O 1
ATOM 1274 N N . HIS A 1 160 ? 1.941 -3.168 -4.137 1.00 95.31 160 HIS A N 1
ATOM 1275 C CA . HIS A 1 160 ? 2.858 -2.050 -3.922 1.00 95.31 160 HIS A CA 1
ATOM 1276 C C . HIS A 1 160 ? 2.697 -0.970 -5.007 1.00 95.31 160 HIS A C 1
ATOM 1278 O O . HIS A 1 160 ? 2.480 0.196 -4.684 1.00 95.31 160 HIS A O 1
ATOM 1284 N N . ILE A 1 161 ? 2.669 -1.364 -6.287 1.00 96.19 161 ILE A N 1
ATOM 1285 C CA . ILE A 1 161 ? 2.395 -0.469 -7.427 1.00 96.19 161 ILE A CA 1
ATOM 1286 C C . ILE A 1 161 ? 1.044 0.243 -7.254 1.00 96.19 161 ILE A C 1
ATOM 1288 O O . ILE A 1 161 ? 0.942 1.449 -7.472 1.00 96.19 161 ILE A O 1
ATOM 1292 N N . PHE A 1 162 ? 0.002 -0.482 -6.841 1.00 96.31 162 PHE A N 1
ATOM 1293 C CA . P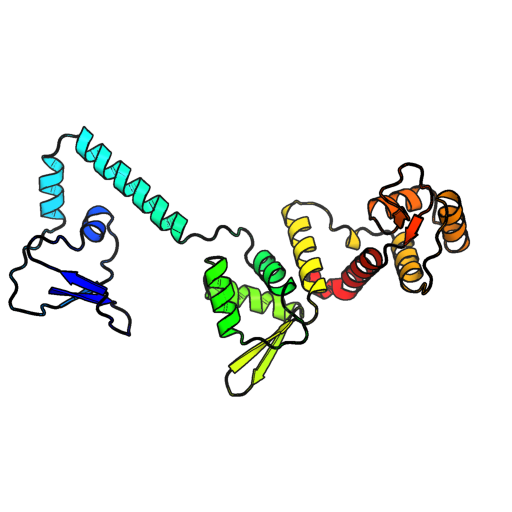HE A 1 162 ? -1.317 0.099 -6.581 1.00 96.31 162 PHE A CA 1
ATOM 1294 C C . PHE A 1 162 ? -1.289 1.127 -5.439 1.00 96.31 162 PHE A C 1
ATOM 1296 O O . PHE A 1 162 ? -1.917 2.182 -5.534 1.00 96.31 162 PHE A O 1
ATOM 1303 N N . THR A 1 163 ? -0.516 0.860 -4.386 1.00 95.50 163 THR A N 1
ATOM 1304 C CA . THR A 1 163 ? -0.311 1.794 -3.268 1.00 95.50 163 THR A CA 1
ATOM 1305 C C . THR A 1 163 ? 0.375 3.083 -3.736 1.00 95.50 163 THR A C 1
ATOM 1307 O O . THR A 1 163 ? -0.056 4.178 -3.361 1.00 95.50 163 THR A O 1
ATOM 1310 N N . ASP A 1 164 ? 1.403 2.974 -4.584 1.00 95.25 164 ASP A N 1
ATOM 1311 C CA . ASP A 1 164 ? 2.084 4.131 -5.178 1.00 95.25 164 ASP A CA 1
ATOM 1312 C C . ASP A 1 164 ? 1.165 4.919 -6.118 1.00 95.25 164 ASP A C 1
ATOM 1314 O O . ASP A 1 164 ? 1.187 6.150 -6.108 1.00 95.25 164 ASP A O 1
ATOM 1318 N N . TYR A 1 165 ? 0.319 4.229 -6.888 1.00 95.56 165 TYR A N 1
ATOM 1319 C CA . TYR A 1 165 ? -0.684 4.862 -7.742 1.00 95.56 165 TYR A CA 1
ATOM 1320 C C . TYR A 1 165 ? -1.679 5.695 -6.927 1.00 95.56 165 TYR A C 1
ATOM 1322 O O . TYR A 1 165 ? -1.877 6.872 -7.230 1.00 95.56 165 TYR A O 1
ATOM 1330 N N . ILE A 1 166 ? -2.253 5.134 -5.854 1.00 94.06 166 ILE A N 1
ATOM 1331 C CA . ILE A 1 166 ? -3.158 5.892 -4.975 1.00 94.06 166 ILE A CA 1
ATOM 1332 C C . ILE A 1 166 ? -2.422 7.077 -4.341 1.00 94.06 166 ILE A C 1
ATOM 1334 O O . ILE A 1 166 ? -2.967 8.175 -4.275 1.00 94.06 166 ILE A O 1
ATOM 1338 N N . ARG A 1 167 ? -1.171 6.889 -3.899 1.00 94.19 167 ARG A N 1
ATOM 1339 C CA . ARG A 1 167 ? -0.359 7.984 -3.344 1.00 94.19 167 ARG A CA 1
ATOM 1340 C C . ARG A 1 167 ? -0.179 9.114 -4.361 1.00 94.19 167 ARG A C 1
ATOM 1342 O O . ARG A 1 167 ? -0.321 10.274 -3.987 1.00 94.19 167 ARG A O 1
ATOM 1349 N N . ALA A 1 168 ? 0.101 8.785 -5.620 1.00 93.06 168 ALA A N 1
ATOM 1350 C CA . ALA A 1 168 ? 0.220 9.775 -6.684 1.00 93.06 168 ALA A CA 1
ATOM 1351 C C . ALA A 1 168 ? -1.091 10.569 -6.837 1.00 93.06 168 ALA A C 1
ATOM 1353 O O . ALA A 1 168 ? -1.065 11.795 -6.751 1.00 93.06 168 ALA A O 1
ATOM 1354 N N . GLN A 1 169 ? -2.240 9.880 -6.888 1.00 92.25 169 GLN A N 1
ATOM 1355 C CA . GLN A 1 169 ? -3.563 10.520 -6.946 1.00 92.25 169 GLN A CA 1
ATOM 1356 C C . GLN A 1 169 ? -3.850 11.443 -5.752 1.00 92.25 169 GLN A C 1
ATOM 1358 O O . GLN A 1 169 ? -4.328 12.554 -5.947 1.00 92.25 169 GLN A O 1
ATOM 1363 N N . GLU A 1 170 ? -3.539 11.012 -4.527 1.00 91.81 170 GLU A N 1
ATOM 1364 C CA . GLU A 1 170 ? -3.738 11.816 -3.309 1.00 91.81 170 GLU A CA 1
ATOM 1365 C C . GLU A 1 170 ? -2.883 13.085 -3.282 1.00 91.81 170 GLU A C 1
ATOM 1367 O O . GLU A 1 170 ? -3.262 14.075 -2.663 1.00 91.81 170 GLU A O 1
ATOM 1372 N N . THR A 1 171 ? -1.708 13.035 -3.910 1.00 91.75 171 THR A N 1
ATOM 1373 C CA . THR A 1 171 ? -0.782 14.174 -4.006 1.00 91.75 171 THR A CA 1
ATOM 1374 C C . THR A 1 171 ? -0.984 15.012 -5.265 1.00 91.75 171 THR A C 1
ATOM 1376 O O . THR A 1 171 ? -0.189 15.915 -5.505 1.00 91.75 171 THR A O 1
ATOM 1379 N N . GLU A 1 172 ? -1.998 14.696 -6.079 1.00 88.19 172 GLU A N 1
ATOM 1380 C CA . GLU A 1 172 ? -2.239 15.313 -7.391 1.00 88.19 172 GLU A CA 1
ATOM 1381 C C . GLU A 1 172 ? -1.015 15.240 -8.323 1.00 88.19 172 GLU A C 1
ATOM 1383 O O . GLU A 1 172 ? -0.855 16.037 -9.246 1.00 88.19 172 GLU A O 1
ATOM 1388 N N . THR A 1 173 ? -0.140 14.255 -8.100 1.00 89.56 173 THR A N 1
ATOM 1389 C CA . THR A 1 173 ? 1.001 13.984 -8.969 1.00 89.56 173 THR A CA 1
ATOM 1390 C C . THR A 1 173 ? 0.645 12.904 -9.979 1.00 89.56 173 THR A C 1
ATOM 1392 O O . THR A 1 173 ? -0.114 11.969 -9.715 1.00 89.56 173 THR A O 1
ATOM 1395 N N . GLU A 1 174 ? 1.195 13.026 -11.181 1.00 87.75 174 GLU A N 1
ATOM 1396 C CA . GLU A 1 174 ? 0.988 12.026 -12.219 1.00 87.75 174 GLU A CA 1
ATOM 1397 C C . GLU A 1 174 ? 1.767 10.749 -11.889 1.00 87.75 174 GLU A C 1
ATOM 1399 O O . GLU A 1 174 ? 2.964 10.775 -11.593 1.00 87.75 174 GLU A O 1
ATOM 1404 N N . PHE A 1 175 ? 1.101 9.598 -11.988 1.00 93.44 175 PHE A N 1
ATOM 1405 C CA . PHE A 1 175 ? 1.753 8.312 -11.784 1.00 93.44 175 PHE A CA 1
ATOM 1406 C C . PHE A 1 175 ? 2.709 8.008 -12.947 1.00 93.44 175 PHE A C 1
ATOM 1408 O O . PHE A 1 175 ? 2.273 7.721 -14.064 1.00 93.44 175 PHE A O 1
ATOM 1415 N N . ALA A 1 176 ? 4.017 8.067 -12.678 1.00 91.75 176 ALA A N 1
ATOM 1416 C CA . ALA A 1 176 ? 5.069 8.045 -13.698 1.00 91.75 176 ALA A CA 1
ATOM 1417 C C . ALA A 1 176 ? 4.940 6.926 -14.758 1.00 91.75 176 ALA A C 1
ATOM 1419 O O . ALA A 1 176 ? 5.120 7.234 -15.939 1.00 91.75 176 ALA A O 1
ATOM 1420 N N . PRO A 1 177 ? 4.578 5.666 -14.421 1.00 94.38 177 PRO A N 1
ATOM 1421 C CA . PRO A 1 177 ? 4.377 4.625 -15.430 1.00 94.38 177 PRO A CA 1
ATOM 1422 C C . PRO A 1 177 ? 3.339 4.955 -16.507 1.00 94.38 177 PRO A C 1
ATOM 1424 O O . PRO A 1 177 ? 3.505 4.543 -17.654 1.00 94.38 177 PRO A O 1
ATOM 1427 N N . TYR A 1 178 ? 2.299 5.726 -16.184 1.00 92.75 178 TYR A N 1
ATOM 1428 C CA . TYR A 1 178 ? 1.239 6.082 -17.137 1.00 92.75 178 TYR A CA 1
ATOM 1429 C C . TYR A 1 178 ? 1.565 7.305 -17.988 1.00 92.75 178 TYR A C 1
ATOM 1431 O O . TYR A 1 178 ? 0.874 7.557 -18.973 1.00 92.75 178 TYR A O 1
ATOM 1439 N N . ARG A 1 179 ? 2.656 8.012 -17.678 1.00 91.25 179 ARG A N 1
ATOM 1440 C CA . ARG A 1 179 ? 3.109 9.183 -18.433 1.00 91.25 179 ARG A CA 1
ATOM 1441 C C . ARG A 1 179 ? 4.188 8.887 -19.471 1.00 91.25 179 ARG A C 1
ATOM 1443 O O . ARG A 1 179 ? 4.720 9.805 -20.090 1.00 91.25 179 ARG A O 1
ATOM 1450 N N . LEU A 1 180 ? 4.544 7.618 -19.646 1.00 92.69 180 LEU A N 1
ATOM 1451 C CA . LEU A 1 180 ? 5.574 7.243 -20.603 1.00 92.69 180 LEU A CA 1
ATOM 1452 C C . LEU A 1 180 ? 5.152 7.582 -22.037 1.00 92.69 180 LEU A C 1
ATOM 1454 O O . LEU A 1 180 ? 4.052 7.226 -22.475 1.00 92.69 180 LEU A O 1
ATOM 1458 N N . SER A 1 181 ? 6.065 8.201 -22.785 1.00 92.56 181 SER A N 1
ATOM 1459 C CA . SER A 1 181 ? 5.895 8.429 -24.220 1.00 92.56 181 SER A CA 1
ATOM 1460 C C . SER A 1 181 ? 5.873 7.103 -24.995 1.00 92.56 181 SER A C 1
ATOM 1462 O O . SER A 1 181 ? 6.302 6.057 -24.502 1.00 92.56 181 SER A O 1
ATOM 1464 N N . ILE A 1 182 ? 5.401 7.127 -26.246 1.00 92.38 182 ILE A N 1
ATOM 1465 C CA . ILE A 1 182 ? 5.402 5.934 -27.112 1.00 92.38 182 ILE A CA 1
ATOM 1466 C C . ILE A 1 182 ? 6.828 5.388 -27.282 1.00 92.38 182 ILE A C 1
ATOM 1468 O O . ILE A 1 182 ? 7.037 4.177 -27.206 1.00 92.38 182 ILE A O 1
ATOM 1472 N N . VAL A 1 183 ? 7.813 6.274 -27.456 1.00 92.94 183 VAL A N 1
ATOM 1473 C CA . VAL A 1 183 ? 9.231 5.904 -27.571 1.00 92.94 183 VAL A CA 1
ATOM 1474 C C . VAL A 1 183 ? 9.715 5.239 -26.279 1.00 92.94 183 VAL A C 1
ATOM 1476 O O . VAL A 1 183 ? 10.293 4.156 -26.330 1.00 92.94 183 VAL A O 1
ATOM 1479 N N . GLN A 1 184 ? 9.387 5.798 -25.112 1.00 94.19 184 GLN A N 1
ATOM 1480 C CA . GLN A 1 184 ? 9.761 5.217 -23.817 1.00 94.19 184 GLN A CA 1
ATOM 1481 C C . GLN A 1 184 ? 9.116 3.852 -23.575 1.00 94.19 184 GLN A C 1
ATOM 1483 O O . GLN A 1 184 ? 9.771 2.958 -23.048 1.00 94.19 184 GLN A O 1
ATOM 1488 N N . LYS A 1 185 ? 7.863 3.651 -23.998 1.00 94.50 185 LYS A N 1
ATOM 1489 C CA . LYS A 1 185 ? 7.200 2.339 -23.930 1.00 94.50 185 LYS A CA 1
ATOM 1490 C C . LYS A 1 185 ? 7.911 1.302 -24.808 1.00 94.50 185 LYS A C 1
ATOM 1492 O O . LYS A 1 185 ? 8.098 0.171 -24.368 1.00 94.50 185 LYS A O 1
ATOM 1497 N N . LYS A 1 186 ? 8.360 1.677 -26.013 1.00 94.00 186 LYS A N 1
ATOM 1498 C CA . LYS A 1 186 ? 9.164 0.791 -26.879 1.00 94.00 186 LYS A CA 1
ATOM 1499 C C . LYS A 1 186 ? 10.509 0.443 -26.232 1.00 94.00 186 LYS A C 1
ATOM 1501 O O . LYS A 1 186 ? 10.872 -0.732 -26.179 1.00 94.00 186 LYS A O 1
ATOM 1506 N N . ILE A 1 187 ? 11.199 1.444 -25.680 1.00 94.00 187 ILE A N 1
ATOM 1507 C CA . ILE A 1 187 ? 12.465 1.254 -24.958 1.00 94.00 187 ILE A CA 1
ATOM 1508 C C . ILE A 1 187 ? 12.260 0.342 -23.744 1.00 94.00 187 ILE A C 1
ATOM 1510 O O . ILE A 1 187 ? 13.053 -0.567 -23.537 1.00 94.00 187 ILE A O 1
ATOM 1514 N N . LEU A 1 188 ? 11.181 0.516 -22.975 1.00 95.38 188 LEU A N 1
ATOM 1515 C CA . LEU A 1 188 ? 10.863 -0.324 -21.817 1.00 95.38 188 LEU A CA 1
ATOM 1516 C C . LEU A 1 188 ? 10.784 -1.806 -22.188 1.00 95.38 188 LEU A C 1
ATOM 1518 O O . LEU A 1 188 ? 11.407 -2.641 -21.533 1.00 95.38 188 LEU A O 1
ATOM 1522 N N . VAL A 1 189 ? 10.030 -2.125 -23.245 1.00 93.88 189 VAL A N 1
ATOM 1523 C CA . VAL A 1 189 ? 9.873 -3.502 -23.730 1.00 93.88 189 VAL A CA 1
ATOM 1524 C C . VAL A 1 189 ? 11.228 -4.063 -24.151 1.00 93.88 189 VAL A C 1
ATOM 1526 O O . VAL A 1 189 ? 11.594 -5.158 -23.723 1.00 93.88 189 VAL A O 1
ATOM 1529 N N . PHE A 1 190 ? 12.014 -3.289 -24.900 1.00 93.56 190 PHE A N 1
ATOM 1530 C CA . PHE A 1 190 ? 13.363 -3.682 -25.300 1.00 93.56 190 PHE A CA 1
ATOM 1531 C C . PHE A 1 190 ? 14.280 -3.952 -24.099 1.00 93.56 190 PHE A C 1
ATOM 1533 O O . PHE A 1 190 ? 14.851 -5.036 -23.994 1.00 93.56 190 PHE A O 1
ATOM 1540 N N . LEU A 1 191 ? 14.364 -3.021 -23.144 1.00 92.69 191 LEU A N 1
ATOM 1541 C CA . LEU A 1 191 ? 15.186 -3.172 -21.941 1.00 92.69 191 LEU A CA 1
ATOM 1542 C C . LEU A 1 191 ? 14.725 -4.341 -21.068 1.00 92.69 191 LEU A C 1
ATOM 1544 O O . LEU A 1 191 ? 15.557 -4.972 -20.412 1.00 92.69 191 LEU A O 1
ATOM 1548 N N . SER A 1 192 ? 13.426 -4.648 -21.049 1.00 92.44 192 SER A N 1
ATOM 1549 C CA . SER A 1 192 ? 12.890 -5.789 -20.303 1.00 92.44 192 SER A CA 1
ATOM 1550 C C . SER A 1 192 ? 13.329 -7.135 -20.885 1.00 92.44 192 SER A C 1
ATOM 1552 O O . SER A 1 192 ? 13.577 -8.060 -20.115 1.00 92.44 192 SER A O 1
ATOM 1554 N N . ALA A 1 193 ? 13.509 -7.216 -22.208 1.00 90.88 193 ALA A N 1
ATOM 1555 C CA . ALA A 1 193 ? 13.890 -8.433 -22.925 1.00 90.88 193 ALA A CA 1
ATOM 1556 C C . ALA A 1 193 ? 15.406 -8.709 -22.936 1.00 90.88 193 ALA A C 1
ATOM 1558 O O . ALA A 1 193 ? 15.826 -9.815 -23.257 1.00 90.88 193 ALA A O 1
ATOM 1559 N N . MET A 1 194 ? 16.247 -7.727 -22.594 1.00 89.19 194 MET A N 1
ATOM 1560 C CA . MET A 1 194 ? 17.701 -7.925 -22.558 1.00 89.19 194 MET A CA 1
ATOM 1561 C C . MET A 1 194 ? 18.109 -8.877 -21.421 1.00 89.19 194 MET A C 1
ATOM 1563 O O . MET A 1 194 ? 17.924 -8.538 -20.256 1.00 89.19 194 MET A O 1
ATOM 1567 N N . GLU A 1 195 ? 18.715 -10.025 -21.712 1.00 78.62 195 GLU A N 1
ATOM 1568 C CA . GLU A 1 195 ? 19.185 -10.951 -20.663 1.00 78.62 195 GLU A CA 1
ATOM 1569 C C . GLU A 1 195 ? 20.441 -10.433 -19.951 1.00 78.62 195 GLU A C 1
ATOM 1571 O O . GLU A 1 195 ? 20.542 -10.477 -18.726 1.00 78.62 195 GLU A O 1
ATOM 1576 N N . VAL A 1 196 ? 21.369 -9.854 -20.715 1.00 80.75 196 VAL A N 1
ATOM 1577 C CA . VAL A 1 196 ? 22.596 -9.247 -20.194 1.00 80.75 196 VAL A CA 1
ATOM 1578 C C . VAL A 1 196 ? 22.405 -7.737 -20.106 1.00 80.75 196 VAL A C 1
ATOM 1580 O O . VAL A 1 196 ? 21.990 -7.097 -21.072 1.00 80.75 196 VAL A O 1
ATOM 1583 N N . SER A 1 197 ? 22.709 -7.157 -18.944 1.00 79.62 197 SER A N 1
ATOM 1584 C CA . SER A 1 197 ? 22.775 -5.704 -18.762 1.00 79.62 197 SER A CA 1
ATOM 1585 C C . SER A 1 197 ? 24.228 -5.255 -18.925 1.00 79.62 197 SER A C 1
ATOM 1587 O O . SER A 1 197 ? 24.962 -5.304 -17.938 1.00 79.62 197 SER A O 1
ATOM 1589 N N . PRO A 1 198 ? 24.666 -4.834 -20.126 1.00 85.94 198 PRO A N 1
ATOM 1590 C CA . PRO A 1 198 ? 26.022 -4.338 -20.303 1.00 85.94 198 PRO A CA 1
ATOM 1591 C C . PRO A 1 198 ? 26.233 -3.067 -19.479 1.00 85.94 198 PRO A C 1
ATOM 1593 O O . PRO A 1 198 ? 25.306 -2.280 -19.288 1.00 85.94 198 PRO A O 1
ATOM 1596 N N . GLU A 1 199 ? 27.459 -2.857 -19.021 1.00 91.06 199 GLU A N 1
ATOM 1597 C CA . GLU A 1 199 ? 27.864 -1.587 -18.431 1.00 91.06 199 GLU A CA 1
ATOM 1598 C C . GLU A 1 199 ? 28.439 -0.705 -19.537 1.00 91.06 199 GLU A C 1
ATOM 1600 O O . GLU A 1 199 ? 29.314 -1.132 -20.293 1.00 91.06 199 GLU A O 1
ATOM 1605 N N . LYS A 1 200 ? 27.890 0.500 -19.686 1.00 92.19 200 LYS A N 1
ATOM 1606 C CA . LYS A 1 200 ? 28.263 1.442 -20.748 1.00 92.19 200 LYS A CA 1
ATOM 1607 C C . LYS A 1 200 ? 28.273 2.863 -20.207 1.00 92.19 200 LYS A C 1
ATOM 1609 O O . LYS A 1 200 ? 27.569 3.158 -19.238 1.00 92.19 200 LYS A O 1
ATOM 1614 N N . THR A 1 201 ? 29.039 3.741 -20.843 1.00 92.81 201 THR A N 1
ATOM 1615 C CA . THR A 1 201 ? 28.983 5.172 -20.533 1.00 92.81 201 THR A CA 1
ATOM 1616 C C . THR A 1 201 ? 27.649 5.774 -20.989 1.00 92.81 201 THR A C 1
ATOM 1618 O O . THR A 1 201 ? 26.917 5.171 -21.777 1.00 92.81 201 THR A O 1
ATOM 1621 N N . GLY A 1 202 ? 27.310 6.971 -20.505 1.00 88.88 202 GLY A N 1
ATOM 1622 C CA . GLY A 1 202 ? 26.121 7.699 -20.968 1.00 88.88 202 GLY A CA 1
ATOM 1623 C C . GLY A 1 202 ? 26.065 7.873 -22.498 1.00 88.88 202 GLY A C 1
ATOM 1624 O O . GLY A 1 202 ? 25.069 7.473 -23.102 1.00 88.88 202 GLY A O 1
ATOM 1625 N N . PRO A 1 203 ? 27.124 8.396 -23.152 1.00 91.81 203 PRO A N 1
ATOM 1626 C CA . PRO A 1 203 ? 27.181 8.525 -24.612 1.00 91.81 203 PRO A CA 1
ATOM 1627 C C . PRO A 1 203 ? 27.013 7.198 -25.363 1.00 91.81 203 PRO A C 1
ATOM 1629 O O . PRO A 1 203 ? 26.319 7.144 -26.382 1.00 91.81 203 PRO A O 1
ATOM 1632 N N . ASP A 1 204 ? 27.591 6.116 -24.839 1.00 92.81 204 ASP A N 1
ATOM 1633 C CA . ASP A 1 204 ? 27.460 4.782 -25.432 1.00 92.81 204 ASP A CA 1
ATOM 1634 C C . ASP A 1 204 ? 26.028 4.251 -25.321 1.00 92.81 204 ASP A C 1
ATOM 1636 O O . ASP A 1 204 ? 25.517 3.642 -26.262 1.00 92.81 204 ASP A O 1
ATOM 1640 N N . TRP A 1 205 ? 25.354 4.489 -24.190 1.00 92.56 205 TRP A N 1
ATOM 1641 C CA . TRP A 1 205 ? 23.943 4.143 -24.021 1.00 92.56 205 TRP A CA 1
ATOM 1642 C C . TRP A 1 205 ? 23.040 4.942 -24.954 1.00 92.56 205 TRP A C 1
ATOM 1644 O O . TRP A 1 205 ? 22.146 4.356 -25.564 1.00 92.56 205 TRP A O 1
ATOM 1654 N N . ILE A 1 206 ? 23.280 6.249 -25.095 1.00 91.94 206 ILE A N 1
ATOM 1655 C CA . ILE A 1 206 ? 22.533 7.107 -26.024 1.00 91.94 206 ILE A CA 1
ATOM 1656 C C . ILE A 1 206 ? 22.673 6.564 -27.445 1.00 91.94 206 ILE A C 1
ATOM 1658 O O . ILE A 1 206 ? 21.664 6.322 -28.103 1.00 91.94 206 ILE A O 1
ATOM 1662 N N . SER A 1 207 ? 23.905 6.301 -27.885 1.00 92.50 207 SER A N 1
ATOM 1663 C CA . SER A 1 207 ? 24.185 5.782 -29.229 1.00 92.50 207 SER A CA 1
ATOM 1664 C C . SER A 1 207 ? 23.520 4.422 -29.456 1.00 92.50 207 SER A C 1
ATOM 1666 O O . SER A 1 207 ? 22.871 4.209 -30.477 1.00 92.50 207 SER A O 1
ATOM 1668 N N . TYR A 1 208 ? 23.604 3.524 -28.471 1.00 91.38 208 TYR A N 1
ATOM 1669 C CA . TYR A 1 208 ? 23.003 2.192 -28.539 1.00 91.38 208 TYR A CA 1
ATOM 1670 C C . TYR A 1 208 ? 21.469 2.227 -28.596 1.00 91.38 208 TYR A C 1
ATOM 1672 O O . TYR A 1 208 ? 20.852 1.464 -29.339 1.00 91.38 208 TYR A O 1
ATOM 1680 N N . ILE A 1 209 ? 20.835 3.115 -27.824 1.00 92.06 209 ILE A N 1
ATOM 1681 C CA . ILE A 1 209 ? 19.379 3.297 -27.852 1.00 92.06 209 ILE A CA 1
ATOM 1682 C C . ILE A 1 209 ? 18.958 3.949 -29.172 1.00 92.06 209 ILE A C 1
ATOM 1684 O O . ILE A 1 209 ? 17.988 3.491 -29.771 1.00 92.06 209 ILE A O 1
ATOM 1688 N N . HIS A 1 210 ? 19.689 4.960 -29.645 1.00 92.75 210 HIS A N 1
ATOM 1689 C CA . HIS A 1 210 ? 19.394 5.670 -30.890 1.00 92.75 210 HIS A CA 1
ATOM 1690 C C . HIS A 1 210 ? 19.485 4.753 -32.120 1.00 92.75 210 HIS A C 1
ATOM 1692 O O . HIS A 1 210 ? 18.626 4.810 -32.995 1.00 92.75 210 HIS A O 1
ATOM 1698 N N . GLU A 1 211 ? 20.459 3.834 -32.152 1.00 92.50 211 GLU A N 1
ATOM 1699 C CA . GLU A 1 211 ? 20.584 2.825 -33.215 1.00 92.50 211 GLU A CA 1
ATOM 1700 C C . GLU A 1 211 ? 19.323 1.945 -33.333 1.00 92.50 211 GLU A C 1
ATOM 1702 O O . GLU A 1 211 ? 18.921 1.560 -34.431 1.00 92.50 211 GLU A O 1
ATOM 1707 N N . LYS A 1 212 ? 18.672 1.629 -32.205 1.00 91.25 212 LYS A N 1
ATOM 1708 C CA . LYS A 1 212 ? 17.434 0.827 -32.176 1.00 91.25 212 LYS A CA 1
ATOM 1709 C C . LYS A 1 212 ? 16.169 1.672 -32.315 1.00 91.25 212 LYS A C 1
ATOM 1711 O O . LYS A 1 212 ? 15.159 1.185 -32.823 1.00 91.25 212 LYS A O 1
ATOM 1716 N N . PHE A 1 213 ? 16.213 2.914 -31.849 1.00 93.00 213 PHE A N 1
ATOM 1717 C CA . PHE A 1 213 ? 15.092 3.842 -31.797 1.00 93.00 213 PHE A CA 1
ATOM 1718 C C . PHE A 1 213 ? 15.564 5.226 -32.262 1.00 93.00 213 PHE A C 1
ATOM 1720 O O . PHE A 1 213 ? 15.941 6.041 -31.423 1.00 93.00 213 PHE A O 1
ATOM 1727 N N . PRO A 1 214 ? 15.512 5.522 -33.575 1.00 89.88 214 PRO A N 1
ATOM 1728 C CA . PRO A 1 214 ? 16.003 6.792 -34.124 1.00 89.88 214 PRO A CA 1
ATOM 1729 C C . PRO A 1 214 ? 15.321 8.038 -33.539 1.00 89.88 214 PRO A C 1
ATOM 1731 O O . PRO A 1 214 ? 15.911 9.111 -33.494 1.00 89.88 214 PRO A O 1
ATOM 1734 N N . ASP A 1 215 ? 14.094 7.892 -33.032 1.00 87.12 215 ASP A N 1
ATOM 1735 C CA . ASP A 1 215 ? 13.345 8.967 -32.366 1.00 87.12 215 ASP A CA 1
ATOM 1736 C C . ASP A 1 215 ? 13.827 9.246 -30.925 1.00 87.12 215 ASP A C 1
ATOM 1738 O O . ASP A 1 215 ? 13.316 10.147 -30.258 1.00 87.12 215 ASP A O 1
ATOM 1742 N N . ALA A 1 216 ? 14.756 8.443 -30.394 1.00 87.50 216 ALA A N 1
ATOM 1743 C CA . ALA A 1 216 ? 15.319 8.632 -29.064 1.00 87.50 216 ALA A CA 1
ATOM 1744 C C . ALA A 1 216 ? 16.519 9.581 -29.127 1.00 87.50 216 ALA A C 1
ATOM 1746 O O . ALA A 1 216 ? 17.559 9.262 -29.703 1.00 87.50 216 ALA A O 1
ATOM 1747 N N . ASP A 1 217 ? 16.373 10.743 -28.503 1.00 84.50 217 ASP A N 1
ATOM 1748 C CA . ASP A 1 217 ? 17.404 11.769 -28.401 1.00 84.50 217 ASP A CA 1
ATOM 1749 C C . ASP A 1 217 ? 18.027 11.818 -26.990 1.00 84.50 217 ASP A C 1
ATOM 1751 O O . ASP A 1 217 ? 17.712 11.027 -26.092 1.00 84.50 217 ASP A O 1
ATOM 1755 N N . VAL A 1 218 ? 18.915 12.790 -26.768 1.00 89.06 218 VAL A N 1
ATOM 1756 C CA . VAL A 1 218 ? 19.544 13.023 -25.457 1.00 89.06 218 VAL A CA 1
ATOM 1757 C C . VAL A 1 218 ? 18.498 13.351 -24.379 1.00 89.06 218 VAL A C 1
ATOM 1759 O O . VAL A 1 218 ? 18.681 12.989 -23.215 1.00 89.06 218 VAL A O 1
ATOM 1762 N N . SER A 1 219 ? 17.376 13.982 -24.744 1.00 89.69 219 SER A N 1
ATOM 1763 C CA . SER A 1 219 ? 16.297 14.283 -23.796 1.00 89.69 219 SER A CA 1
ATOM 1764 C C . SER A 1 219 ? 15.642 13.005 -23.262 1.00 89.69 219 SER A C 1
ATOM 1766 O O . SER A 1 219 ? 15.384 12.905 -22.057 1.00 89.69 219 SER A O 1
ATOM 1768 N N . GLN A 1 220 ? 15.463 11.987 -24.118 1.00 90.44 220 GLN A N 1
ATOM 1769 C CA . GLN A 1 220 ? 14.984 10.676 -23.684 1.00 90.44 220 GLN A CA 1
ATOM 1770 C C . GLN A 1 220 ? 15.944 10.060 -22.675 1.00 90.44 220 GLN A C 1
ATOM 1772 O O . GLN A 1 220 ? 15.498 9.633 -21.615 1.00 90.44 220 GLN A O 1
ATOM 1777 N N . TRP A 1 221 ? 17.251 10.080 -22.938 1.00 91.19 221 TRP A N 1
ATOM 1778 C CA . TRP A 1 221 ? 18.244 9.552 -21.999 1.00 91.19 221 TRP A CA 1
ATOM 1779 C C . TRP A 1 221 ? 18.164 10.197 -20.607 1.00 91.19 221 TRP A C 1
ATOM 1781 O O . TRP A 1 221 ? 18.110 9.486 -19.601 1.00 91.19 221 TRP A O 1
ATOM 1791 N N . ILE A 1 222 ? 18.070 11.530 -20.536 1.00 91.06 222 ILE A N 1
ATOM 1792 C CA . ILE A 1 222 ? 17.906 12.250 -19.262 1.00 91.06 222 ILE A CA 1
ATOM 1793 C C . ILE A 1 222 ? 16.621 11.804 -18.554 1.00 91.06 222 ILE A C 1
ATOM 1795 O O . ILE A 1 222 ? 16.636 11.535 -17.351 1.00 91.06 222 ILE A O 1
ATOM 1799 N N . SER A 1 223 ? 15.518 11.671 -19.293 1.00 92.31 223 SER A N 1
ATOM 1800 C CA . SER A 1 223 ? 14.250 11.201 -18.731 1.00 92.31 223 SER A CA 1
ATOM 1801 C C . SER A 1 223 ? 14.354 9.770 -18.185 1.00 92.31 223 SER A C 1
ATOM 1803 O O . SER A 1 223 ? 13.872 9.508 -17.082 1.00 92.31 223 SER A O 1
ATOM 1805 N N . LEU A 1 224 ? 15.037 8.864 -18.895 1.00 93.31 224 LEU A N 1
ATOM 1806 C CA . LEU A 1 224 ? 15.261 7.476 -18.468 1.00 93.31 224 LEU A CA 1
ATOM 1807 C C . LEU A 1 224 ? 16.120 7.380 -17.193 1.00 93.31 224 LEU A C 1
ATOM 1809 O O . LEU A 1 224 ? 15.878 6.508 -16.351 1.00 93.31 224 LEU A O 1
ATOM 1813 N N . LEU A 1 225 ? 17.084 8.291 -17.020 1.00 92.62 225 LEU A N 1
ATOM 1814 C CA . LEU A 1 225 ? 17.858 8.428 -15.783 1.00 92.62 225 LEU A CA 1
ATOM 1815 C C . LEU A 1 225 ? 16.999 8.950 -14.625 1.00 92.62 225 LEU A C 1
ATOM 1817 O O . LEU A 1 225 ? 17.058 8.398 -13.527 1.00 92.62 225 LEU A O 1
ATOM 1821 N N . GLN A 1 226 ? 16.161 9.963 -14.863 1.00 92.31 226 GLN A N 1
ATOM 1822 C CA . GLN A 1 226 ? 15.271 10.528 -13.839 1.00 92.31 226 GLN A CA 1
ATOM 1823 C C . GLN A 1 226 ? 14.274 9.496 -13.294 1.00 92.31 226 GLN A C 1
ATOM 1825 O O . GLN A 1 226 ? 14.027 9.454 -12.091 1.00 92.31 226 GLN A O 1
ATOM 1830 N N . ILE A 1 227 ? 13.740 8.622 -14.155 1.00 92.50 227 ILE A N 1
ATOM 1831 C CA . ILE A 1 227 ? 12.852 7.516 -13.745 1.00 92.50 227 ILE A CA 1
ATOM 1832 C C . ILE A 1 227 ? 13.611 6.269 -13.255 1.00 92.50 227 ILE A C 1
ATOM 1834 O O . ILE A 1 227 ? 12.987 5.261 -12.912 1.00 92.50 227 ILE A O 1
ATOM 1838 N N . GLN A 1 228 ? 14.945 6.350 -13.183 1.00 93.88 228 GLN A N 1
ATOM 1839 C CA . GLN A 1 228 ? 15.853 5.345 -12.627 1.00 93.88 228 GLN A CA 1
ATOM 1840 C C . GLN A 1 228 ? 15.858 3.998 -13.361 1.00 93.88 228 GLN A C 1
ATOM 1842 O O . GLN A 1 228 ? 16.076 2.957 -12.738 1.00 93.88 228 GLN A O 1
ATOM 1847 N N . TRP A 1 229 ? 15.634 3.983 -14.678 1.00 94.56 229 TRP A N 1
ATOM 1848 C CA . TRP A 1 229 ? 15.830 2.760 -15.476 1.00 94.56 229 TRP A CA 1
ATOM 1849 C C . TRP A 1 229 ? 17.304 2.432 -15.676 1.00 94.56 229 TRP A C 1
ATOM 1851 O O . TRP A 1 229 ? 17.650 1.271 -15.877 1.00 94.56 229 TRP A O 1
ATOM 1861 N N . PHE A 1 230 ? 18.162 3.440 -15.555 1.00 94.00 230 PHE A N 1
ATOM 1862 C CA . PHE A 1 230 ? 19.606 3.297 -15.507 1.00 94.00 230 PHE A CA 1
ATOM 1863 C C . PHE A 1 230 ? 20.124 3.844 -14.181 1.00 94.00 230 PHE A C 1
ATOM 1865 O O . PHE A 1 230 ? 19.643 4.861 -13.682 1.00 94.00 230 PHE A O 1
ATOM 1872 N N . VAL A 1 231 ? 21.099 3.150 -13.606 1.00 92.75 231 VAL A N 1
ATOM 1873 C CA . VAL A 1 231 ? 21.780 3.539 -12.365 1.00 92.75 231 VAL A CA 1
ATOM 1874 C C . VAL A 1 231 ? 23.282 3.405 -12.560 1.00 92.75 231 VAL A C 1
ATOM 1876 O O . VAL A 1 231 ? 23.724 2.577 -13.359 1.00 92.75 231 VAL A O 1
ATOM 1879 N N . LYS A 1 232 ? 24.071 4.203 -11.834 1.00 91.56 232 LYS A N 1
ATOM 1880 C CA . LYS A 1 232 ? 25.531 4.064 -11.845 1.00 91.56 232 LYS A CA 1
ATOM 1881 C C . LYS A 1 232 ? 25.928 2.649 -11.414 1.00 91.56 232 LYS A C 1
ATOM 1883 O O . LYS A 1 232 ? 25.334 2.095 -10.482 1.00 91.56 232 LYS A O 1
ATOM 1888 N N . SER A 1 233 ? 26.918 2.067 -12.089 1.00 89.25 233 SER A N 1
ATOM 1889 C CA . SER A 1 233 ? 27.437 0.734 -11.766 1.00 89.25 233 SER A CA 1
ATOM 1890 C C . SER A 1 233 ? 27.966 0.680 -10.336 1.00 89.25 233 SER A C 1
ATOM 1892 O O . SER A 1 233 ? 27.610 -0.250 -9.603 1.00 89.25 233 SER A O 1
ATOM 1894 N N . ASP A 1 234 ? 28.709 1.720 -9.938 1.00 87.12 234 ASP A N 1
ATOM 1895 C CA . ASP A 1 234 ? 29.142 1.988 -8.568 1.00 87.12 234 ASP A CA 1
ATOM 1896 C C . ASP A 1 234 ? 28.585 3.341 -8.074 1.00 87.12 234 ASP A C 1
ATOM 1898 O O . ASP A 1 234 ? 29.106 4.399 -8.427 1.00 87.12 234 ASP A O 1
ATOM 1902 N N . PRO A 1 235 ? 27.524 3.336 -7.246 1.00 82.31 235 PRO A N 1
ATOM 1903 C CA . PRO A 1 235 ? 26.938 4.557 -6.695 1.00 82.31 235 PRO A CA 1
ATOM 1904 C C . PRO A 1 235 ? 27.829 5.282 -5.679 1.00 82.31 235 PRO A C 1
ATOM 1906 O O . PRO A 1 235 ? 27.562 6.442 -5.373 1.00 82.31 235 PRO A O 1
ATOM 1909 N N . LYS A 1 236 ? 28.827 4.602 -5.097 1.00 86.94 236 LYS A N 1
ATOM 1910 C CA . LYS A 1 236 ? 29.702 5.176 -4.062 1.00 86.94 236 LYS A CA 1
ATOM 1911 C C . LYS A 1 236 ? 30.900 5.900 -4.659 1.00 86.94 236 LYS A C 1
ATOM 1913 O O . LYS A 1 236 ? 31.501 6.723 -3.974 1.00 86.94 236 LYS A O 1
ATOM 1918 N N . ASN A 1 237 ? 31.229 5.601 -5.911 1.00 86.12 237 ASN A N 1
ATOM 1919 C CA . ASN A 1 237 ? 32.288 6.269 -6.638 1.00 86.12 237 ASN A CA 1
ATOM 1920 C C . ASN A 1 237 ? 31.709 7.435 -7.467 1.00 86.12 237 ASN A C 1
ATOM 1922 O O . ASN A 1 237 ? 31.015 7.193 -8.461 1.00 86.12 237 ASN A O 1
ATOM 1926 N N . PRO A 1 238 ? 31.973 8.699 -7.090 1.00 78.06 238 PRO A N 1
ATOM 1927 C CA . PRO A 1 238 ? 31.477 9.856 -7.832 1.00 78.06 238 PRO A CA 1
ATOM 1928 C C . PRO A 1 238 ? 31.994 9.898 -9.279 1.00 78.06 238 PRO A C 1
ATOM 1930 O O . PRO A 1 238 ? 31.230 10.301 -10.158 1.00 78.06 238 PRO A O 1
ATOM 1933 N N . ASP A 1 239 ? 33.201 9.378 -9.527 1.00 84.38 239 ASP A N 1
ATOM 1934 C CA . ASP A 1 239 ? 33.872 9.354 -10.835 1.00 84.38 239 ASP A CA 1
ATOM 1935 C C . ASP A 1 239 ? 33.424 8.175 -11.721 1.00 84.38 239 ASP A C 1
ATOM 1937 O O . ASP A 1 239 ? 33.905 7.992 -12.839 1.00 84.38 239 ASP A O 1
ATOM 1941 N N . CYS A 1 240 ? 32.501 7.336 -11.237 1.00 83.94 240 CYS A N 1
ATOM 1942 C CA . CYS A 1 240 ? 31.923 6.274 -12.049 1.00 83.94 240 CYS A CA 1
ATOM 1943 C C . CYS A 1 240 ? 30.956 6.866 -13.086 1.00 83.94 240 CYS A C 1
ATOM 1945 O O . CYS A 1 240 ? 29.868 7.340 -12.737 1.00 83.94 240 CYS A O 1
ATOM 1947 N N . ASP A 1 241 ? 31.343 6.773 -14.357 1.00 88.31 241 ASP A N 1
ATOM 1948 C CA . ASP A 1 241 ? 30.530 7.160 -15.521 1.00 88.31 241 ASP A CA 1
ATOM 1949 C C . ASP A 1 241 ? 29.864 5.971 -16.228 1.00 88.31 241 ASP A C 1
ATOM 1951 O O . ASP A 1 241 ? 29.216 6.130 -17.265 1.00 88.31 241 ASP A O 1
ATOM 1955 N N . LEU A 1 242 ? 29.997 4.768 -15.666 1.00 92.56 242 LEU A N 1
ATOM 1956 C CA . LEU A 1 242 ? 29.345 3.569 -16.177 1.00 92.56 242 LEU A CA 1
ATOM 1957 C C . LEU A 1 242 ? 27.944 3.426 -15.588 1.00 92.56 242 LEU A C 1
ATOM 1959 O O . LEU A 1 242 ? 27.733 3.542 -14.378 1.00 92.56 242 LEU A O 1
ATOM 1963 N N . PHE A 1 243 ? 26.986 3.134 -16.460 1.00 93.12 243 PHE A N 1
ATOM 1964 C CA . PHE A 1 243 ? 25.594 2.903 -16.115 1.00 93.12 243 PHE A CA 1
ATOM 1965 C C . PHE A 1 243 ? 25.181 1.484 -16.490 1.00 93.12 243 PHE A C 1
ATOM 1967 O O . PHE A 1 243 ? 25.549 0.965 -17.549 1.00 93.12 243 PHE A O 1
ATOM 1974 N N . LYS A 1 244 ? 24.333 0.898 -15.647 1.00 93.06 244 LYS A N 1
ATOM 1975 C CA . LYS A 1 244 ? 23.684 -0.397 -15.864 1.00 93.06 244 LYS A CA 1
ATOM 1976 C C . LYS A 1 244 ? 22.169 -0.270 -15.765 1.00 93.06 244 LYS A C 1
ATOM 1978 O O . LYS A 1 244 ? 21.647 0.656 -15.138 1.00 93.06 244 LYS A O 1
ATOM 1983 N N . ILE A 1 245 ? 21.457 -1.222 -16.360 1.00 93.94 245 ILE A N 1
ATOM 1984 C CA . ILE A 1 245 ? 19.996 -1.262 -16.332 1.00 93.94 245 ILE A CA 1
ATOM 1985 C C . ILE A 1 245 ? 19.532 -1.649 -14.924 1.00 93.94 245 ILE A C 1
ATOM 1987 O O . ILE A 1 245 ? 19.887 -2.703 -14.394 1.00 93.94 245 ILE A O 1
ATOM 1991 N N . ASN A 1 246 ? 18.659 -0.836 -14.337 1.00 94.25 246 ASN A N 1
ATOM 1992 C CA . ASN A 1 246 ? 17.926 -1.190 -13.131 1.00 94.25 246 ASN A CA 1
ATOM 1993 C C . ASN A 1 246 ? 16.749 -2.104 -13.491 1.00 94.25 246 ASN A C 1
ATOM 1995 O O . ASN A 1 246 ? 15.623 -1.657 -13.725 1.00 94.25 246 ASN A O 1
ATOM 1999 N N . LYS A 1 247 ? 17.017 -3.411 -13.540 1.00 92.12 247 LYS A N 1
ATOM 2000 C CA . LYS A 1 247 ? 16.021 -4.421 -13.917 1.00 92.12 247 LYS A CA 1
ATOM 2001 C C . LYS A 1 247 ? 14.781 -4.406 -13.029 1.00 92.12 247 LYS A C 1
ATOM 2003 O O . LYS A 1 247 ? 13.685 -4.535 -13.560 1.00 92.12 247 LYS A O 1
ATOM 2008 N N . ALA A 1 248 ? 14.932 -4.184 -11.724 1.00 93.00 248 ALA A N 1
ATOM 2009 C CA . ALA A 1 248 ? 13.795 -4.095 -10.811 1.00 93.00 248 ALA A CA 1
ATOM 2010 C C . ALA A 1 248 ? 12.865 -2.932 -11.192 1.00 93.00 248 ALA A C 1
ATOM 2012 O O . ALA A 1 248 ? 11.657 -3.113 -11.311 1.00 93.00 248 ALA A O 1
ATOM 2013 N N . LYS A 1 249 ? 13.426 -1.749 -11.479 1.00 94.44 249 LYS A N 1
ATOM 2014 C CA . LYS A 1 249 ? 12.626 -0.583 -11.881 1.00 94.44 249 LYS A CA 1
ATOM 2015 C C . LYS A 1 249 ? 11.983 -0.765 -13.255 1.00 94.44 249 LYS A C 1
ATOM 2017 O O . LYS A 1 249 ? 10.822 -0.413 -13.431 1.00 94.44 249 LYS A O 1
ATOM 2022 N N . VAL A 1 250 ? 12.696 -1.360 -14.209 1.00 94.75 250 VAL A N 1
ATOM 2023 C CA . VAL A 1 250 ? 12.136 -1.708 -15.526 1.00 94.75 250 VAL A CA 1
ATOM 2024 C C . VAL A 1 250 ? 10.952 -2.671 -15.376 1.00 94.75 250 VAL A C 1
ATOM 2026 O O . VAL A 1 250 ? 9.885 -2.419 -15.933 1.00 94.75 250 VAL A O 1
ATOM 2029 N N . GLN A 1 251 ? 11.089 -3.731 -14.574 1.00 94.56 251 GLN A N 1
ATOM 2030 C CA . GLN A 1 251 ? 9.997 -4.682 -14.338 1.00 94.56 251 GLN A CA 1
ATOM 2031 C C . GLN A 1 251 ? 8.809 -4.039 -13.613 1.00 94.56 251 GLN A C 1
ATOM 2033 O O . GLN A 1 251 ? 7.671 -4.258 -14.026 1.00 94.56 251 GLN A O 1
ATOM 2038 N N . TYR A 1 252 ? 9.054 -3.164 -12.633 1.00 96.00 252 TYR A N 1
ATOM 2039 C CA . TYR A 1 252 ? 8.009 -2.375 -11.971 1.00 96.00 252 TYR A CA 1
ATOM 2040 C C . TYR A 1 252 ? 7.165 -1.585 -12.984 1.00 96.00 252 TYR A C 1
ATOM 2042 O O . TYR A 1 252 ? 5.936 -1.673 -12.982 1.00 96.00 252 TYR A O 1
ATOM 2050 N N . PHE A 1 253 ? 7.809 -0.839 -13.891 1.00 96.38 253 PHE A N 1
ATOM 2051 C CA . PHE A 1 253 ? 7.105 -0.042 -14.904 1.00 96.38 253 PHE A CA 1
ATOM 2052 C C . PHE A 1 253 ? 6.345 -0.925 -15.899 1.00 96.38 253 PHE A C 1
ATOM 2054 O O . PHE A 1 253 ? 5.197 -0.627 -16.238 1.00 96.38 253 PHE A O 1
ATOM 2061 N N . LEU A 1 254 ? 6.959 -2.026 -16.341 1.00 95.31 254 LEU A N 1
ATOM 2062 C CA . LEU A 1 254 ? 6.326 -2.977 -17.253 1.00 95.31 254 LEU A CA 1
ATOM 2063 C C . LEU A 1 254 ? 5.074 -3.597 -16.624 1.00 95.31 254 LEU A C 1
ATOM 2065 O O . LEU A 1 254 ? 4.026 -3.687 -17.264 1.00 95.31 254 LEU A O 1
ATOM 2069 N N . LYS A 1 255 ? 5.167 -3.984 -15.353 1.00 95.44 255 LYS A N 1
ATOM 2070 C CA . LYS A 1 255 ? 4.070 -4.564 -14.581 1.00 95.44 255 LYS A CA 1
ATOM 2071 C C . LYS A 1 255 ? 2.943 -3.561 -14.356 1.00 95.44 255 LYS A C 1
ATOM 2073 O O . LYS A 1 255 ? 1.783 -3.905 -14.571 1.00 95.44 255 LYS A O 1
ATOM 2078 N N . ALA A 1 256 ? 3.279 -2.319 -14.008 1.00 95.56 256 ALA A N 1
ATOM 2079 C CA . ALA A 1 256 ? 2.308 -1.243 -13.825 1.00 95.56 256 ALA A CA 1
ATOM 2080 C C . ALA A 1 256 ? 1.487 -0.970 -15.095 1.00 95.56 256 ALA A C 1
ATOM 2082 O O . ALA A 1 256 ? 0.275 -0.771 -15.008 1.00 95.56 256 ALA A O 1
ATOM 2083 N N . LEU A 1 257 ? 2.131 -1.002 -16.268 1.00 94.81 257 LEU A N 1
ATOM 2084 C CA . LEU A 1 257 ? 1.460 -0.865 -17.564 1.00 94.81 257 LEU A CA 1
ATOM 2085 C C . LEU A 1 257 ? 0.635 -2.102 -17.933 1.00 94.81 257 LEU A C 1
ATOM 2087 O O . LEU A 1 257 ? -0.505 -1.974 -18.370 1.00 94.81 257 LEU A O 1
ATOM 2091 N N . ARG A 1 258 ? 1.181 -3.308 -17.740 1.00 94.12 258 ARG A N 1
ATOM 2092 C CA . ARG A 1 258 ? 0.487 -4.562 -18.075 1.00 94.12 258 ARG A CA 1
ATOM 2093 C C . ARG A 1 258 ? -0.813 -4.740 -17.289 1.00 94.12 258 ARG A C 1
ATOM 2095 O O . ARG A 1 258 ? -1.768 -5.295 -17.820 1.00 94.12 258 ARG A O 1
ATOM 2102 N N . TYR A 1 259 ? -0.834 -4.286 -16.039 1.00 94.19 259 TYR A N 1
ATOM 2103 C CA . TYR A 1 259 ? -1.984 -4.380 -15.140 1.00 94.19 259 TYR A CA 1
ATOM 2104 C C . TYR A 1 259 ? -2.695 -3.031 -14.944 1.00 94.19 259 TYR A C 1
ATOM 2106 O O . TYR A 1 259 ? -3.318 -2.806 -13.905 1.00 94.19 259 TYR A O 1
ATOM 2114 N N . GLU A 1 260 ? -2.633 -2.130 -15.932 1.00 93.06 260 GLU A N 1
ATOM 2115 C CA . GLU A 1 260 ? -3.258 -0.803 -15.849 1.00 93.06 260 GLU A CA 1
ATOM 2116 C C . GLU A 1 260 ? -4.753 -0.879 -15.503 1.00 93.06 260 GLU A C 1
ATOM 2118 O O . GLU A 1 260 ? -5.223 -0.155 -14.626 1.00 93.06 260 GLU A O 1
ATOM 2123 N N . THR A 1 261 ? -5.490 -1.811 -16.113 1.00 91.06 261 THR A N 1
ATOM 2124 C CA . THR A 1 261 ? -6.922 -2.030 -15.850 1.00 91.06 261 THR A CA 1
ATOM 2125 C C . THR A 1 261 ? -7.210 -2.413 -14.402 1.00 91.06 261 THR A C 1
ATOM 2127 O O . THR A 1 261 ? -8.211 -1.991 -13.830 1.00 91.06 261 THR A O 1
ATOM 2130 N N . ASN A 1 262 ? -6.322 -3.188 -13.780 1.00 92.00 262 ASN A N 1
ATOM 2131 C CA . ASN A 1 262 ? -6.453 -3.616 -12.390 1.00 92.00 262 ASN A CA 1
ATOM 2132 C C . ASN A 1 262 ? -6.172 -2.442 -11.441 1.00 92.00 262 ASN A C 1
ATOM 2134 O O . ASN A 1 262 ? -6.901 -2.213 -10.473 1.00 92.00 262 ASN A O 1
ATOM 2138 N N . ILE A 1 263 ? -5.119 -1.678 -11.740 1.00 91.94 263 ILE A N 1
ATOM 2139 C CA . ILE A 1 263 ? -4.633 -0.581 -10.899 1.00 91.94 263 ILE A CA 1
ATOM 2140 C C . ILE A 1 263 ? -5.566 0.631 -10.976 1.00 91.94 263 ILE A C 1
ATOM 2142 O O . ILE A 1 263 ? -5.993 1.123 -9.935 1.00 91.94 263 ILE A O 1
ATOM 2146 N N . ARG A 1 264 ? -5.945 1.089 -12.177 1.00 89.00 264 ARG A N 1
ATOM 2147 C CA . ARG A 1 264 ? -6.884 2.216 -12.349 1.00 89.00 264 ARG A CA 1
ATOM 2148 C C . ARG A 1 264 ? -8.313 1.801 -12.006 1.00 89.00 264 ARG A C 1
ATOM 2150 O O . ARG A 1 264 ? -9.027 2.543 -11.333 1.00 89.00 264 ARG A O 1
ATOM 2157 N N . GLY A 1 265 ? -8.668 0.552 -12.299 1.00 80.00 265 GLY A N 1
ATOM 2158 C CA . GLY A 1 265 ? -10.043 0.065 -12.268 1.00 80.00 265 GLY A CA 1
ATOM 2159 C C . GLY A 1 265 ? -10.699 0.265 -13.633 1.00 80.00 265 GLY A C 1
ATOM 2160 O O . GLY A 1 265 ? -10.253 1.089 -14.432 1.00 80.00 265 GLY A O 1
ATOM 2161 N N . VAL A 1 266 ? -11.740 -0.516 -13.912 1.00 63.47 266 VAL A N 1
ATOM 2162 C CA . VAL A 1 266 ? -12.566 -0.314 -15.108 1.00 63.47 266 VAL A CA 1
ATOM 2163 C C . VAL A 1 266 ? -13.381 0.964 -14.884 1.00 63.47 266 VAL A C 1
ATOM 2165 O O . VAL A 1 266 ? -14.087 1.049 -13.878 1.00 63.47 266 VAL A O 1
ATOM 2168 N N . LEU A 1 267 ? -13.200 1.956 -15.763 1.00 45.31 267 LEU A N 1
ATOM 2169 C CA . LEU A 1 267 ? -14.038 3.159 -15.842 1.00 45.31 267 LEU A CA 1
ATOM 2170 C C . LEU A 1 267 ? -15.453 2.795 -16.299 1.00 45.31 267 LEU A C 1
ATOM 2172 O O . LEU A 1 267 ? -15.559 1.950 -17.218 1.00 45.31 267 LEU A O 1
#

Sequence (267 aa):
MIAREVTPPHSVVFTMRPGDLVGVAALLEREPFKYELSASKDSKITLVTEECMESELKRLPLWLLALIRSLSAKTHLLKRAAIETRVRNTLKSLAEYLSHKSSDTEFNLAELLREFSFLTKISTTAAQEDFKSLLRRHLIKLSQKNGRVFCKIVDPELLHIFTDYIRAQETETEFAPYRLSIVQKKILVFLSAMEVSPEKTGPDWISYIHEKFPDADVSQWISLLQIQWFVKSDPKNPDCDLFKINKAKVQYFLKALRYETNIRGVL

pLDDT: mean 87.15, std 9.23, range [44.38, 96.38]

Secondary structure (DSSP, 8-state):
-EEEESSSS--EEEE--TT---SHHHHHH-PPP-EEEE-SS--------HHHHHHHHHHS-HHHHHHHHHHHHHHHHHHHHHHS---S-HHHHHHHHHHTS-SS-EEEHHHHHHHHHHHH---HHHHHHHHHHHHHTTSEEEEEETTEEEEEES-HHHHHHHHHHHHHHHTT---GGGG--HHHHHHHHHHHH-SS---EEHHHHHHHHHHH-TT--HHHHHHHHHTTSEEES-TT-TT--EEEE-HHHHHHHHHHHHTHHHHH---

Foldseek 3Di:
DFKFFPDPPGDGPDDDDPPDDACPCCLPVVDPRGTDDDDPDDDDDDDQDNVNVVVVLVVDDPVVNVVVVVVSVVVVVVVCVVQDFPDPDLLLLLLLVCLPDDQVDWAFPVVSLVVSCVVGSDDSVVNVVSVVLLVLLVQWDWDDDPNTIIIGGNHSLVSVLLSLCVVCVVVVHDSVLVPDDPLRVVVLVVLLPDPDWDWDALVVVQVVSCVVPVPRHVVNSVVCVVLPQKDFPDPVDPPGRIITGPNVSSVSSVSCVVSVCSSVPDD